Protein AF-A0A933X3L2-F1 (afdb_monomer)

Nearest PDB structures (foldseek):
  8fl4-assembly1_NJ  TM=5.800E-01  e=2.498E-06  Homo sapiens
  7cec-assembly1_A  TM=4.709E-01  e=3.013E-07  Homo sapiens
  6l8a-assembly2_D  TM=5.635E-01  e=7.193E-06  Acidithiobacillus ferrooxidans
  6htn-assembly1_B  TM=5.587E-01  e=5.603E-01  Kordia periserrulae
  6z3w-assembly1_A  TM=5.814E-01  e=6.051E+00  Homo sapiens

pLDDT: mean 78.34, std 16.57, range [29.55, 98.12]

Radius of gyration: 19.4 Å; Cα contacts (8 Å, |Δi|>4): 916; chains: 1; bounding box: 46×49×45 Å

Mean predicted aligned error: 10.57 Å

Structure (mmCIF, N/CA/C/O backbone):
data_AF-A0A933X3L2-F1
#
_entry.id   AF-A0A933X3L2-F1
#
loop_
_atom_site.group_PDB
_atom_site.id
_atom_site.type_symbol
_atom_site.label_atom_id
_atom_site.label_alt_id
_atom_site.label_comp_id
_atom_site.label_asym_id
_atom_site.label_entity_id
_atom_site.label_seq_id
_atom_site.pdbx_PDB_ins_code
_atom_site.Cartn_x
_atom_site.Cartn_y
_atom_site.Cartn_z
_atom_site.occupancy
_atom_site.B_iso_or_equiv
_atom_site.auth_seq_id
_atom_site.auth_comp_id
_atom_site.auth_asym_id
_atom_site.auth_atom_id
_atom_site.pdbx_PDB_model_num
ATOM 1 N N . MET A 1 1 ? 9.078 22.968 20.313 1.00 29.55 1 MET A N 1
ATOM 2 C CA . MET A 1 1 ? 8.560 24.039 19.430 1.00 29.55 1 MET A CA 1
ATOM 3 C C . MET A 1 1 ? 8.428 23.404 18.053 1.00 29.55 1 MET A C 1
ATOM 5 O O . MET A 1 1 ? 9.443 22.991 17.517 1.00 29.55 1 MET A O 1
ATOM 9 N N . TYR A 1 2 ? 7.200 23.174 17.585 1.00 31.27 2 TYR A N 1
ATOM 10 C CA . TYR A 1 2 ? 6.901 22.362 16.397 1.00 31.27 2 TYR A CA 1
ATOM 11 C C . TYR A 1 2 ? 7.408 23.047 15.120 1.00 31.27 2 TYR A C 1
ATOM 13 O O . TYR A 1 2 ? 6.974 24.161 14.818 1.00 31.27 2 TYR A O 1
ATOM 21 N N . GLU A 1 3 ? 8.314 22.411 14.378 1.00 32.91 3 GLU A N 1
ATOM 22 C CA . GLU A 1 3 ? 8.630 22.841 13.013 1.00 32.91 3 GLU A CA 1
ATOM 23 C C . GLU A 1 3 ? 7.421 22.555 12.115 1.00 32.91 3 GLU A C 1
ATOM 25 O O . GLU A 1 3 ? 6.769 21.519 12.236 1.00 32.91 3 GLU A O 1
ATOM 30 N N . LYS A 1 4 ? 7.064 23.523 11.265 1.00 33.34 4 LYS A N 1
ATOM 31 C CA . LYS A 1 4 ? 5.949 23.403 10.320 1.00 33.34 4 LYS A CA 1
ATOM 32 C C . LYS A 1 4 ? 6.187 22.192 9.411 1.00 33.34 4 LYS A C 1
ATOM 34 O O . LYS A 1 4 ? 7.167 22.192 8.669 1.00 33.34 4 LYS A O 1
ATOM 39 N N . ALA A 1 5 ? 5.277 21.216 9.424 1.00 36.78 5 ALA A N 1
ATOM 40 C CA . ALA A 1 5 ? 5.175 20.261 8.326 1.00 36.78 5 ALA A CA 1
ATOM 41 C C . ALA A 1 5 ? 4.944 21.047 7.014 1.00 36.78 5 ALA A C 1
ATOM 43 O O . ALA A 1 5 ? 4.259 22.077 7.045 1.00 36.78 5 ALA A O 1
ATOM 44 N N . PRO A 1 6 ? 5.526 20.631 5.875 1.00 40.69 6 PRO A N 1
ATOM 45 C CA . PRO A 1 6 ? 5.244 21.259 4.589 1.00 40.69 6 PRO A CA 1
ATOM 46 C C . PRO A 1 6 ? 3.741 21.195 4.283 1.00 40.69 6 PRO A C 1
ATOM 48 O O . PRO A 1 6 ? 3.064 20.261 4.704 1.00 40.69 6 PRO A O 1
ATOM 51 N N . ASN A 1 7 ? 3.229 22.180 3.541 1.00 41.09 7 ASN A N 1
ATOM 52 C CA . ASN A 1 7 ? 1.837 22.254 3.089 1.00 41.09 7 ASN A CA 1
ATOM 53 C C . ASN A 1 7 ? 1.510 21.094 2.123 1.00 41.09 7 ASN A C 1
ATOM 55 O O . ASN A 1 7 ? 1.461 21.292 0.908 1.00 41.09 7 ASN A O 1
ATOM 59 N N . TYR A 1 8 ? 1.331 19.877 2.631 1.00 47.56 8 TYR A N 1
ATOM 60 C CA . TYR A 1 8 ? 0.881 18.744 1.834 1.00 47.56 8 TYR A CA 1
ATOM 61 C C . TYR A 1 8 ? -0.637 18.801 1.714 1.00 47.56 8 TYR A C 1
ATOM 63 O O . TYR A 1 8 ? -1.356 18.667 2.700 1.00 47.56 8 TYR A O 1
ATOM 71 N N . ARG A 1 9 ? -1.115 19.023 0.487 1.00 56.09 9 ARG A N 1
ATOM 72 C CA . ARG A 1 9 ? -2.530 18.901 0.140 1.00 56.09 9 ARG A CA 1
ATOM 73 C C . ARG A 1 9 ? -2.774 17.495 -0.391 1.00 56.09 9 ARG A C 1
ATOM 75 O O . ARG A 1 9 ? -2.147 17.118 -1.380 1.00 56.09 9 ARG A O 1
ATOM 82 N N . ARG A 1 10 ? -3.640 16.721 0.257 1.00 63.56 10 ARG A N 1
ATOM 83 C CA . ARG A 1 10 ? -4.004 15.356 -0.148 1.00 63.56 10 ARG A CA 1
ATOM 84 C C . ARG A 1 10 ? -5.507 15.156 -0.028 1.00 63.56 10 ARG A C 1
ATOM 86 O O . ARG A 1 10 ? -6.132 15.702 0.875 1.00 63.56 10 ARG A O 1
ATOM 93 N N . ALA A 1 11 ? -6.060 14.364 -0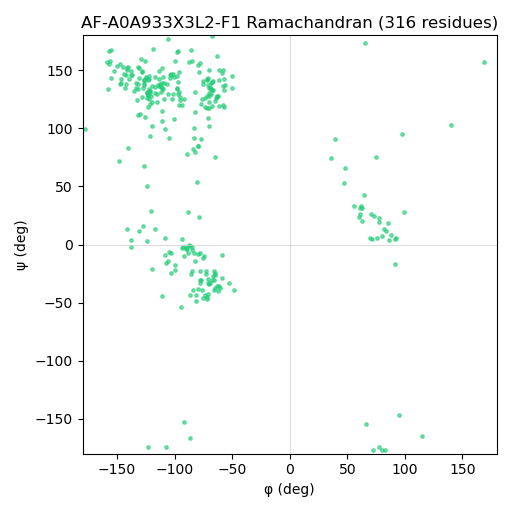.934 1.00 59.31 11 ALA A N 1
ATOM 94 C CA . ALA A 1 11 ? -7.426 13.878 -0.869 1.00 59.31 11 ALA A CA 1
ATOM 95 C C . ALA A 1 11 ? -7.397 12.370 -1.131 1.00 59.31 11 ALA A C 1
ATOM 97 O O . ALA A 1 11 ? -6.698 11.934 -2.045 1.00 59.31 11 ALA A O 1
ATOM 98 N N . LEU A 1 12 ? -8.104 11.592 -0.319 1.00 68.25 12 LEU A N 1
ATOM 99 C CA . LEU A 1 12 ? -8.134 10.135 -0.401 1.00 68.25 12 LEU A CA 1
ATOM 100 C C . LEU A 1 12 ? -9.575 9.648 -0.261 1.00 68.25 12 LEU A C 1
ATOM 102 O O . LEU A 1 12 ? -10.272 10.087 0.651 1.00 68.25 12 LEU A O 1
ATOM 106 N N . GLY A 1 13 ? -10.007 8.747 -1.144 1.00 65.38 13 GLY A N 1
ATOM 107 C CA . GLY A 1 13 ? -11.248 8.001 -0.948 1.00 65.38 13 GLY A CA 1
ATOM 108 C C . GLY A 1 13 ? -11.040 6.954 0.140 1.00 65.38 13 GLY A C 1
ATOM 109 O O . GLY A 1 13 ? -10.094 6.178 0.054 1.00 65.38 13 GLY A O 1
ATOM 110 N N . ILE A 1 14 ? -11.884 6.949 1.167 1.00 65.56 14 ILE A N 1
ATOM 111 C CA . ILE A 1 14 ? -11.700 6.094 2.352 1.00 65.56 14 ILE A CA 1
ATOM 112 C C . ILE A 1 14 ? -12.821 5.067 2.545 1.00 65.56 14 ILE A C 1
ATOM 114 O O . ILE A 1 14 ? -12.924 4.459 3.604 1.00 65.56 14 ILE A O 1
ATOM 118 N N . GLY A 1 15 ? -13.656 4.864 1.523 1.00 62.62 15 GLY A N 1
ATOM 119 C CA . GLY A 1 15 ? -14.853 4.029 1.627 1.00 62.62 15 GLY A CA 1
ATOM 120 C C . GLY A 1 15 ? -15.999 4.746 2.340 1.00 62.62 15 GLY A C 1
ATOM 121 O O . GLY A 1 15 ? -15.922 5.943 2.598 1.00 62.62 15 GLY A O 1
ATOM 122 N N . ASP A 1 16 ? -17.092 4.036 2.599 1.00 66.06 16 ASP A N 1
ATOM 123 C CA . ASP A 1 16 ? -18.307 4.599 3.199 1.00 66.06 16 ASP A CA 1
ATOM 124 C C . ASP A 1 16 ? -18.156 4.756 4.719 1.00 66.06 16 ASP A C 1
ATOM 126 O O . ASP A 1 16 ? -18.521 3.883 5.507 1.00 66.06 16 ASP A O 1
ATOM 130 N N . ALA A 1 17 ? -17.560 5.871 5.139 1.00 65.19 17 ALA A N 1
ATOM 131 C CA . ALA A 1 17 ? -17.309 6.149 6.548 1.00 65.19 17 ALA A CA 1
ATOM 132 C C . ALA A 1 17 ? -18.595 6.495 7.316 1.00 65.19 17 ALA A C 1
ATOM 134 O O . ALA A 1 17 ? -18.637 6.367 8.541 1.00 65.19 17 ALA A O 1
ATOM 135 N N . ASN A 1 18 ? -19.638 6.958 6.622 1.00 66.25 18 ASN A N 1
ATOM 136 C CA . ASN A 1 18 ? -20.876 7.418 7.245 1.00 66.25 18 ASN A CA 1
ATOM 137 C C . ASN A 1 18 ? -22.051 6.420 7.148 1.00 66.25 18 ASN A C 1
ATOM 139 O O . ASN A 1 18 ? -23.072 6.625 7.812 1.00 66.25 18 ASN A O 1
ATOM 143 N N . GLY A 1 19 ? -21.883 5.328 6.402 1.00 66.12 19 GLY A N 1
ATOM 144 C CA . GLY A 1 19 ? -22.861 4.254 6.250 1.00 66.12 19 GLY A CA 1
ATOM 145 C C . GLY A 1 19 ? -24.013 4.588 5.296 1.00 66.12 19 GLY A C 1
ATOM 146 O O . GLY A 1 19 ? -25.099 4.018 5.446 1.00 66.12 19 GLY A O 1
ATOM 147 N N . ASP A 1 20 ? -23.839 5.536 4.366 1.00 68.00 20 ASP A N 1
ATOM 148 C CA . ASP A 1 20 ? -24.877 5.924 3.398 1.00 68.00 20 ASP A CA 1
ATOM 149 C C . ASP A 1 20 ? -24.804 5.183 2.056 1.00 68.00 20 ASP A C 1
ATOM 151 O O . ASP A 1 20 ? -25.608 5.437 1.152 1.00 68.00 20 ASP A O 1
ATOM 155 N N . GLY A 1 21 ? -23.897 4.219 1.947 1.00 63.41 21 GLY A N 1
ATOM 156 C CA . GLY A 1 21 ? -23.657 3.399 0.771 1.00 63.41 21 GLY A CA 1
ATOM 157 C C . GLY A 1 21 ? -22.803 4.080 -0.297 1.00 63.41 21 GLY A C 1
ATOM 158 O O . GLY A 1 21 ? -22.677 3.523 -1.389 1.00 63.41 21 GLY A O 1
ATOM 159 N N . MET A 1 22 ? -22.239 5.261 -0.025 1.00 68.00 22 MET A N 1
ATOM 160 C CA . MET A 1 22 ? -21.355 5.988 -0.938 1.00 68.00 22 MET A CA 1
ATOM 161 C C . MET A 1 22 ? -19.955 6.129 -0.336 1.00 68.00 22 MET A C 1
ATOM 163 O O . MET A 1 22 ? -19.790 6.307 0.861 1.00 68.00 22 MET A O 1
ATOM 167 N N . GLY A 1 23 ? -18.919 6.071 -1.176 1.00 64.19 23 GLY A N 1
ATOM 168 C CA . GLY A 1 23 ? -17.547 6.294 -0.718 1.00 64.19 23 GLY A CA 1
ATOM 169 C C . GLY A 1 23 ? -17.311 7.745 -0.287 1.00 64.19 23 GLY A C 1
ATOM 170 O O . GLY A 1 23 ? -17.633 8.670 -1.028 1.00 64.19 23 GLY A O 1
ATOM 171 N N . ASP A 1 24 ? -16.694 7.937 0.872 1.00 71.06 24 ASP A N 1
ATOM 172 C CA . ASP A 1 24 ? -16.356 9.227 1.466 1.00 71.06 24 ASP A CA 1
ATOM 173 C C . ASP A 1 24 ? -14.898 9.625 1.194 1.00 71.06 24 ASP A C 1
ATOM 175 O O . ASP A 1 24 ? -14.063 8.821 0.768 1.00 71.06 24 ASP A O 1
ATOM 179 N N . LEU A 1 25 ? -14.585 10.900 1.429 1.00 77.19 25 LEU A N 1
ATOM 180 C CA . LEU A 1 25 ? -13.301 11.514 1.112 1.00 77.19 25 LEU A CA 1
ATOM 181 C C . LEU A 1 25 ? -12.657 12.127 2.354 1.00 77.19 25 LEU A C 1
ATOM 183 O O . LEU A 1 25 ? -13.245 12.981 3.013 1.00 77.19 25 LEU A O 1
ATOM 187 N N . LEU A 1 26 ? -11.400 11.791 2.616 1.00 71.00 26 LEU A N 1
ATOM 188 C CA . LEU A 1 26 ? -10.572 12.531 3.558 1.00 71.00 26 LEU A CA 1
ATOM 189 C C . LEU A 1 26 ? -9.728 13.563 2.809 1.00 71.00 26 LEU A C 1
ATOM 191 O O . LEU A 1 26 ? -9.008 13.212 1.878 1.00 71.00 26 LEU A O 1
ATOM 195 N N . VAL A 1 27 ? -9.782 14.828 3.222 1.00 70.88 27 VAL A N 1
ATOM 196 C CA . VAL A 1 27 ? -9.023 15.935 2.626 1.00 70.88 27 VAL A CA 1
ATOM 197 C C . VAL A 1 27 ? -8.146 16.588 3.683 1.00 70.88 27 VAL A C 1
ATOM 199 O O . VAL A 1 27 ? -8.656 17.112 4.667 1.00 70.88 27 VAL A O 1
ATOM 202 N N . ALA A 1 28 ? -6.836 16.603 3.460 1.00 66.44 28 ALA A N 1
ATOM 203 C CA . ALA A 1 28 ? -5.869 17.370 4.239 1.00 66.44 28 ALA A CA 1
ATOM 204 C C . ALA A 1 28 ? -5.349 18.531 3.382 1.00 66.44 28 ALA A C 1
ATOM 206 O O . ALA A 1 28 ? -4.872 18.297 2.273 1.00 66.44 28 ALA A O 1
ATOM 207 N N . ASP A 1 29 ? -5.435 19.776 3.859 1.00 59.91 29 ASP A N 1
ATOM 208 C CA . ASP A 1 29 ? -5.007 20.973 3.105 1.00 59.91 29 ASP A CA 1
ATOM 209 C C . ASP A 1 29 ? -3.713 21.629 3.633 1.00 59.91 29 ASP A C 1
ATOM 211 O O . ASP A 1 29 ? -3.273 22.664 3.118 1.00 59.91 29 ASP A O 1
ATOM 215 N N . GLY A 1 30 ? -3.080 20.992 4.621 1.00 56.00 30 GLY A N 1
ATOM 216 C CA . GLY A 1 30 ? -1.890 21.472 5.327 1.00 56.00 30 GLY A CA 1
ATOM 217 C C . GLY A 1 30 ? -2.201 22.297 6.581 1.00 56.00 30 GLY A C 1
ATOM 218 O O . GLY A 1 30 ? -1.327 22.445 7.436 1.00 56.00 30 GLY A O 1
ATOM 219 N N . GLU A 1 31 ? -3.435 22.782 6.732 1.00 58.09 31 GLU A N 1
ATOM 220 C CA . GLU A 1 31 ? -3.916 23.472 7.934 1.00 58.09 31 GLU A CA 1
ATOM 221 C C . GLU A 1 31 ? -4.948 22.618 8.681 1.00 58.09 31 GLU A C 1
ATOM 223 O O . GLU A 1 31 ? -4.837 22.438 9.894 1.00 58.09 31 GLU A O 1
ATOM 228 N N . THR A 1 32 ? -5.888 22.027 7.945 1.00 61.06 32 THR A N 1
ATOM 229 C CA . THR A 1 32 ? -6.994 21.210 8.446 1.00 61.06 32 THR A CA 1
ATOM 230 C C . THR A 1 32 ? -7.054 19.860 7.736 1.00 61.06 32 THR A C 1
ATOM 232 O O . THR A 1 32 ? -6.720 19.751 6.553 1.00 61.06 32 THR A O 1
ATOM 235 N N . THR A 1 33 ? -7.517 18.835 8.454 1.00 68.56 33 THR A N 1
ATOM 236 C CA . THR A 1 33 ? -7.909 17.547 7.867 1.00 68.56 33 THR A CA 1
ATOM 237 C C . THR A 1 33 ? -9.408 17.365 8.074 1.00 68.56 33 THR A C 1
ATOM 239 O O . THR A 1 33 ? -9.917 17.571 9.175 1.00 68.56 33 THR A O 1
ATOM 242 N N . ARG A 1 34 ? -10.142 17.036 7.012 1.00 72.06 34 ARG A N 1
ATOM 243 C CA . ARG A 1 34 ? -11.607 16.981 6.990 1.00 72.06 34 ARG A CA 1
ATOM 244 C C . ARG A 1 34 ? -12.077 15.683 6.370 1.00 72.06 34 ARG A C 1
ATOM 246 O O . ARG A 1 34 ? -11.561 15.277 5.335 1.00 72.06 34 ARG A O 1
ATOM 253 N N . LEU A 1 35 ? -13.095 15.088 6.971 1.00 72.56 35 LEU A N 1
ATOM 254 C CA . LEU A 1 35 ? -13.874 14.022 6.364 1.00 72.56 35 LEU A CA 1
ATOM 255 C C . LEU A 1 35 ? -15.069 14.641 5.639 1.00 72.56 35 LEU A C 1
ATOM 257 O O . LEU A 1 35 ? -15.844 15.382 6.250 1.00 72.56 35 LEU A O 1
ATOM 261 N N . LEU A 1 36 ? -15.217 14.339 4.357 1.00 75.44 36 LEU A N 1
ATOM 262 C CA . LEU A 1 36 ? -16.300 14.786 3.494 1.00 75.44 36 LEU A CA 1
ATOM 263 C C . LEU A 1 36 ? -17.100 13.575 3.017 1.00 75.44 36 LEU A C 1
ATOM 265 O O . LEU A 1 36 ? -16.520 12.587 2.584 1.00 75.44 36 LEU A O 1
ATOM 269 N N . SER A 1 37 ? -18.423 13.680 3.047 1.00 73.31 37 SER A N 1
ATOM 270 C CA . SER A 1 37 ? -19.300 12.667 2.477 1.00 73.31 37 SER A CA 1
ATOM 271 C C . SER A 1 37 ? -19.231 12.687 0.953 1.00 73.31 37 SER A C 1
ATOM 273 O O . SER A 1 37 ? -19.284 13.770 0.357 1.00 73.31 37 SER A O 1
ATOM 275 N N . GLY A 1 38 ? -19.172 11.515 0.319 1.00 66.31 38 GLY A N 1
ATOM 276 C CA . GLY A 1 38 ? -19.289 11.392 -1.140 1.00 66.31 38 GLY A CA 1
ATOM 277 C C . GLY A 1 38 ? -20.668 11.785 -1.669 1.00 66.31 38 GLY A C 1
ATOM 278 O O . GLY A 1 38 ? -20.816 12.208 -2.818 1.00 66.31 38 GLY A O 1
ATOM 279 N N . ASN A 1 39 ? -21.683 11.732 -0.810 1.00 69.12 39 ASN A N 1
ATOM 280 C CA . ASN A 1 39 ? -23.054 12.087 -1.128 1.00 69.12 39 ASN A CA 1
ATOM 281 C C . ASN A 1 39 ? -23.279 13.603 -1.004 1.00 69.12 39 ASN A C 1
ATOM 283 O O . ASN A 1 39 ? -23.748 14.135 0.006 1.00 69.12 39 ASN A O 1
ATOM 287 N N . GLY A 1 40 ? -22.903 14.326 -2.061 1.00 60.09 40 GLY A N 1
ATOM 288 C CA . GLY A 1 40 ? -23.106 15.773 -2.167 1.00 60.09 40 GLY A CA 1
ATOM 289 C C . GLY A 1 40 ? -22.008 16.634 -1.534 1.00 60.09 40 GLY A C 1
ATOM 290 O O . GLY A 1 40 ? -22.257 17.814 -1.293 1.00 60.09 40 GLY A O 1
ATOM 291 N N . VAL A 1 41 ? -20.815 16.069 -1.288 1.00 63.00 41 VAL A N 1
ATOM 292 C CA . VAL A 1 41 ? -19.606 16.753 -0.779 1.00 63.00 41 VAL A CA 1
ATOM 293 C C . VAL A 1 41 ? -19.924 17.635 0.427 1.00 63.00 41 VAL A C 1
ATOM 295 O O . VAL A 1 41 ? -19.845 18.865 0.391 1.00 63.00 41 VAL A O 1
ATOM 298 N N . ARG A 1 42 ? -20.318 16.988 1.524 1.00 70.50 42 ARG A N 1
ATOM 299 C CA . ARG A 1 42 ? -20.625 17.654 2.794 1.00 70.50 42 ARG A CA 1
ATOM 300 C C . ARG A 1 42 ? -19.593 17.290 3.845 1.00 70.50 42 ARG A C 1
ATOM 302 O O . ARG A 1 42 ? -19.298 16.119 4.030 1.00 70.50 42 ARG A O 1
ATOM 309 N N . GLU A 1 43 ? -19.113 18.275 4.599 1.00 76.56 43 GLU A N 1
ATOM 310 C CA . GLU A 1 43 ? -18.247 18.005 5.747 1.00 76.56 43 GLU A CA 1
ATOM 311 C C . GLU A 1 43 ? -18.986 17.155 6.794 1.00 76.56 43 GLU A C 1
ATOM 313 O O . GLU A 1 43 ? -20.033 17.546 7.321 1.00 76.56 43 GLU A O 1
ATOM 318 N N . LEU A 1 44 ? -18.442 15.968 7.054 1.00 68.81 44 LEU A N 1
ATOM 319 C CA . LEU A 1 44 ? -18.884 15.050 8.096 1.00 68.81 44 LEU A CA 1
ATOM 320 C C . LEU A 1 44 ? -18.196 15.383 9.418 1.00 68.81 44 LEU A C 1
ATOM 322 O O . LEU A 1 44 ? -18.847 15.403 10.464 1.00 68.81 44 LEU A O 1
ATOM 326 N N . LYS A 1 45 ? -16.886 15.665 9.376 1.00 69.94 45 LYS A N 1
ATOM 327 C CA . LYS A 1 45 ? -16.085 15.933 10.575 1.00 69.94 45 LYS A CA 1
ATOM 328 C C . LYS A 1 45 ? -14.818 16.735 10.260 1.00 69.94 45 LYS A C 1
ATOM 330 O O . LYS A 1 45 ? -14.059 16.364 9.368 1.00 69.94 45 LYS A O 1
ATOM 335 N N . ALA A 1 46 ? -14.550 17.770 11.057 1.00 61.88 46 ALA A N 1
ATOM 336 C CA . ALA A 1 46 ? -13.230 18.390 11.155 1.00 61.88 46 ALA A CA 1
ATOM 337 C C . ALA A 1 46 ? -12.349 17.585 12.124 1.00 61.88 46 ALA A C 1
ATOM 339 O O . ALA A 1 46 ? -12.773 17.264 13.240 1.00 61.88 46 ALA A O 1
ATOM 340 N N . LEU A 1 47 ? -11.130 17.257 11.705 1.00 64.44 47 LEU A N 1
ATOM 341 C CA . LEU A 1 47 ? -10.113 16.604 12.525 1.00 64.44 47 LEU A CA 1
ATOM 342 C C . LEU A 1 47 ? -9.106 17.649 13.059 1.00 64.44 47 LEU A C 1
ATOM 344 O O . LEU A 1 47 ? -9.007 18.735 12.485 1.00 64.44 47 LEU A O 1
ATOM 348 N N . PRO A 1 48 ? -8.382 17.368 14.161 1.00 57.00 48 PRO A N 1
ATOM 349 C CA . PRO A 1 48 ? -7.400 18.283 14.745 1.00 57.00 48 PRO A CA 1
ATOM 350 C C . PRO A 1 48 ? -6.374 18.847 13.749 1.00 57.00 48 PRO A C 1
ATOM 352 O O . PRO A 1 48 ? -5.916 18.153 12.843 1.00 57.00 48 PRO A O 1
ATOM 355 N N . ASP A 1 49 ? -5.977 20.105 13.969 1.00 47.69 49 ASP A N 1
ATOM 356 C CA . ASP A 1 49 ? -4.994 20.818 13.146 1.00 47.69 49 ASP A CA 1
ATOM 357 C C . ASP A 1 49 ? -3.655 20.061 13.069 1.00 47.69 49 ASP A C 1
ATOM 359 O O . ASP A 1 49 ? -3.110 19.628 14.090 1.00 47.69 49 ASP A O 1
ATOM 363 N N . ARG A 1 50 ? -3.061 20.008 11.867 1.00 52.78 50 ARG A N 1
ATOM 364 C CA . ARG A 1 50 ? -1.744 19.389 11.582 1.00 52.78 50 ARG A CA 1
ATOM 365 C C . ARG A 1 50 ? -1.685 17.875 11.816 1.00 52.78 50 ARG A C 1
ATOM 367 O O . ARG A 1 50 ? -0.703 17.358 12.353 1.00 52.78 50 ARG A O 1
ATOM 374 N N . TRP A 1 51 ? -2.724 17.167 11.394 1.00 57.84 51 TRP A N 1
ATOM 375 C CA . TRP A 1 51 ? -2.784 15.708 11.423 1.00 57.84 51 TRP A CA 1
ATOM 376 C C . TRP A 1 51 ? -2.390 15.073 10.083 1.00 57.84 51 TRP A C 1
ATOM 378 O O . TRP A 1 51 ? -3.081 15.270 9.085 1.00 57.84 51 TRP A O 1
ATOM 388 N N . GLY A 1 52 ? -1.337 14.245 10.103 1.00 59.00 52 GLY A N 1
ATOM 389 C CA . GLY A 1 52 ? -1.066 13.198 9.113 1.00 59.00 52 GLY A CA 1
ATOM 390 C C . GLY A 1 52 ? -0.084 13.583 8.011 1.00 59.00 52 GLY A C 1
ATOM 391 O O . GLY A 1 52 ? -0.476 14.111 6.976 1.00 59.00 52 GLY A O 1
ATOM 392 N N . TYR A 1 53 ? 1.195 13.246 8.193 1.00 73.25 53 TYR A N 1
ATOM 393 C CA . TYR A 1 53 ? 2.183 13.221 7.103 1.00 73.25 53 TYR A CA 1
ATOM 394 C C . TYR A 1 53 ? 1.830 12.149 6.059 1.00 73.25 53 TYR A C 1
ATOM 396 O O . TYR A 1 53 ? 1.965 12.347 4.848 1.00 73.25 53 TYR A O 1
ATOM 404 N N . ALA A 1 54 ? 1.329 11.018 6.545 1.00 79.38 54 ALA A N 1
ATOM 405 C CA . ALA A 1 54 ? 0.760 9.945 5.753 1.00 79.38 54 ALA A CA 1
ATOM 406 C C . ALA A 1 54 ? -0.653 9.645 6.246 1.00 79.38 54 ALA A C 1
ATOM 408 O O . ALA A 1 54 ? -0.926 9.730 7.442 1.00 79.38 54 ALA A O 1
ATOM 409 N N . ILE A 1 55 ? -1.548 9.323 5.317 1.00 80.62 55 ILE A N 1
ATOM 410 C CA . ILE A 1 55 ? -2.912 8.899 5.617 1.00 80.62 55 ILE A CA 1
ATOM 411 C C . ILE A 1 55 ? -3.277 7.809 4.615 1.00 80.62 55 ILE A C 1
ATOM 413 O O . ILE A 1 55 ? -2.941 7.947 3.437 1.00 80.62 55 ILE A O 1
ATOM 417 N N . SER A 1 56 ? -3.939 6.756 5.081 1.00 83.75 56 SER A N 1
ATOM 418 C CA . SER A 1 56 ? -4.475 5.695 4.231 1.00 83.75 56 SER A CA 1
ATOM 419 C C . SER A 1 56 ? -5.764 5.124 4.814 1.00 83.75 56 SER A C 1
ATOM 421 O O . SER A 1 56 ? -5.983 5.205 6.024 1.00 83.75 56 SER A O 1
ATOM 423 N N . ALA A 1 57 ? -6.615 4.554 3.965 1.00 83.69 57 ALA A N 1
ATOM 424 C CA . ALA A 1 57 ? -7.710 3.715 4.429 1.00 83.69 57 ALA A CA 1
ATOM 425 C C . ALA A 1 57 ? -7.126 2.419 5.009 1.00 83.69 57 ALA A C 1
ATOM 427 O O . ALA A 1 57 ? -6.168 1.869 4.466 1.00 83.69 57 ALA A O 1
ATOM 428 N N . ALA A 1 58 ? -7.684 1.956 6.122 1.00 87.69 58 ALA A N 1
ATOM 429 C CA . ALA A 1 58 ? -7.296 0.705 6.768 1.00 87.69 58 ALA A CA 1
ATOM 430 C C . ALA A 1 58 ? -8.262 -0.445 6.436 1.00 87.69 58 ALA A C 1
ATOM 432 O O . ALA A 1 58 ? -7.913 -1.606 6.611 1.00 87.69 58 ALA A O 1
ATOM 433 N N . GLY A 1 59 ? -9.466 -0.118 5.951 1.00 88.31 59 GLY A N 1
ATOM 434 C CA . GLY A 1 59 ? -10.590 -1.054 5.912 1.00 88.31 59 GLY A CA 1
ATOM 435 C C . GLY A 1 59 ? -11.271 -1.160 7.279 1.00 88.31 59 GLY A C 1
ATOM 436 O O . GLY A 1 59 ? -10.928 -0.426 8.196 1.00 88.31 59 GLY A O 1
ATOM 437 N N . ASP A 1 60 ? -12.269 -2.029 7.408 1.00 91.44 60 ASP A N 1
ATOM 438 C CA . ASP A 1 60 ? -12.996 -2.258 8.668 1.00 91.44 60 ASP A CA 1
ATOM 439 C C . ASP A 1 60 ? -12.170 -3.173 9.591 1.00 91.44 60 ASP A C 1
ATOM 441 O O . ASP A 1 60 ? -12.296 -4.403 9.550 1.00 91.44 60 ASP A O 1
ATOM 445 N N . ILE A 1 61 ? -11.249 -2.577 10.355 1.00 95.44 61 ILE A N 1
ATOM 446 C CA . ILE A 1 61 ? -10.303 -3.308 11.206 1.00 95.44 61 ILE A CA 1
ATOM 447 C C . ILE A 1 61 ? -11.007 -3.805 12.463 1.00 95.44 61 ILE A C 1
ATOM 449 O O . ILE A 1 61 ? -10.759 -4.932 12.890 1.00 95.44 61 ILE A O 1
ATOM 453 N N . ASP A 1 62 ? -11.903 -3.006 13.049 1.00 94.88 62 ASP A N 1
ATOM 454 C CA . ASP A 1 62 ? -12.632 -3.385 14.264 1.00 94.88 62 ASP A CA 1
ATOM 455 C C . ASP A 1 62 ? -13.927 -4.192 14.018 1.00 94.88 62 ASP A C 1
ATOM 457 O O . ASP A 1 62 ? -14.537 -4.687 14.977 1.00 94.88 62 ASP A O 1
ATOM 461 N N . LYS A 1 63 ? -14.277 -4.439 12.747 1.00 94.88 63 LYS A N 1
ATOM 462 C CA . LYS A 1 63 ? -15.437 -5.224 12.281 1.00 94.88 63 LYS A CA 1
ATOM 463 C C . LYS A 1 63 ? -16.775 -4.628 12.701 1.00 94.88 63 LYS A C 1
ATOM 465 O O . LYS A 1 63 ? -17.735 -5.364 12.975 1.00 94.88 63 LYS A O 1
ATOM 470 N N . ASP A 1 64 ? -16.853 -3.305 12.778 1.00 92.75 64 ASP A N 1
ATOM 471 C CA . ASP A 1 64 ? -18.075 -2.590 13.127 1.00 92.75 64 ASP A CA 1
ATOM 472 C C . ASP A 1 64 ? -18.953 -2.216 11.918 1.00 92.75 64 ASP A C 1
ATOM 474 O O . ASP A 1 64 ? -20.064 -1.691 12.099 1.00 92.75 64 ASP A O 1
ATOM 478 N N . GLY A 1 65 ? -18.490 -2.546 10.709 1.00 86.62 65 GLY A N 1
ATOM 479 C CA . GLY A 1 65 ? -19.157 -2.305 9.436 1.00 86.62 65 GLY A CA 1
ATOM 480 C C . GLY A 1 65 ? -18.791 -0.982 8.764 1.00 86.62 65 GLY A C 1
ATOM 481 O O . GLY A 1 65 ? -19.395 -0.672 7.738 1.00 86.62 65 GLY A O 1
ATOM 482 N N . HIS A 1 66 ? -17.855 -0.203 9.315 1.00 82.62 66 HIS A N 1
ATOM 483 C CA . HIS A 1 66 ? -17.396 1.070 8.748 1.00 82.62 66 HIS A CA 1
ATOM 484 C C . HIS A 1 66 ? -15.886 1.007 8.513 1.00 82.62 66 HIS A C 1
ATOM 486 O O . HIS A 1 66 ? -15.146 0.435 9.301 1.00 82.62 66 HIS A O 1
ATOM 492 N N . ALA A 1 67 ? -15.411 1.603 7.420 1.00 81.31 67 ALA A N 1
ATOM 493 C CA . ALA A 1 67 ? -13.984 1.602 7.120 1.00 81.31 67 ALA A CA 1
ATOM 494 C C . ALA A 1 67 ? -13.203 2.525 8.074 1.00 81.31 67 ALA A C 1
ATOM 496 O O . ALA A 1 67 ? -13.510 3.711 8.189 1.00 81.31 67 ALA A O 1
ATOM 497 N N . ASP A 1 68 ? -12.152 1.995 8.692 1.00 86.19 68 ASP A N 1
ATOM 498 C CA . ASP A 1 68 ? -11.202 2.713 9.537 1.00 86.19 68 ASP A CA 1
ATOM 499 C C . ASP A 1 68 ? -10.079 3.347 8.708 1.00 86.19 68 ASP A C 1
ATOM 501 O O . ASP A 1 68 ? -9.877 3.039 7.526 1.00 86.19 68 ASP A O 1
ATOM 505 N N . TRP A 1 69 ? -9.305 4.242 9.323 1.00 85.62 69 TRP A N 1
ATOM 506 C CA . TRP A 1 69 ? -8.188 4.902 8.646 1.00 85.62 69 TRP A CA 1
ATOM 507 C C . TRP A 1 69 ? -6.930 5.024 9.503 1.00 85.62 69 TRP A C 1
ATOM 509 O O . TRP A 1 69 ? -6.971 5.175 10.726 1.00 85.62 69 TRP A O 1
ATOM 519 N N . LEU A 1 70 ? -5.787 5.007 8.822 1.00 88.94 70 LEU A N 1
ATOM 520 C CA . LEU A 1 70 ? -4.452 5.147 9.385 1.00 88.94 70 LEU A CA 1
ATOM 521 C C . LEU A 1 70 ? -3.912 6.558 9.200 1.00 88.94 70 LEU A C 1
ATOM 523 O O . LEU A 1 70 ? -4.091 7.178 8.153 1.00 88.94 70 LEU A O 1
ATOM 527 N N . ILE A 1 71 ? -3.167 7.033 10.193 1.00 87.25 71 ILE A N 1
ATOM 528 C CA . ILE A 1 71 ? -2.481 8.324 10.172 1.00 87.25 71 ILE A CA 1
ATOM 529 C C . ILE A 1 71 ? -1.042 8.122 10.641 1.00 87.25 71 ILE A C 1
ATOM 531 O O . ILE A 1 71 ? -0.825 7.660 11.755 1.00 87.25 71 ILE A O 1
ATOM 535 N N . GLY A 1 72 ? -0.065 8.522 9.828 1.00 87.56 72 GLY A N 1
ATOM 536 C CA . GLY A 1 72 ? 1.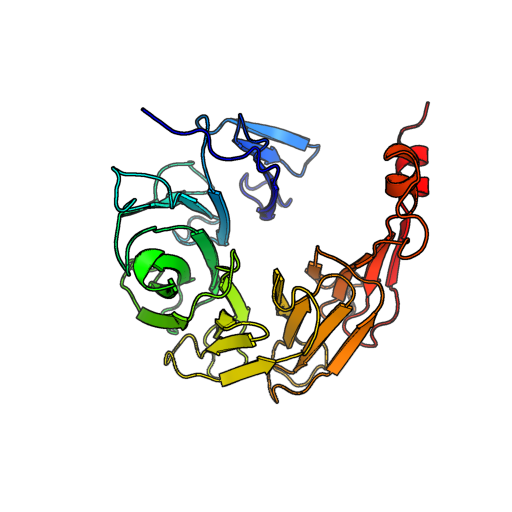358 8.525 10.167 1.00 87.56 72 GLY A CA 1
ATOM 537 C C . GLY A 1 72 ? 1.922 9.933 10.356 1.00 87.56 72 GLY A C 1
ATOM 538 O O . GLY A 1 72 ? 1.586 10.856 9.610 1.00 87.56 72 GLY A O 1
ATOM 539 N N . ASN A 1 73 ? 2.773 10.115 11.367 1.00 87.31 73 ASN A N 1
ATOM 540 C CA . ASN A 1 73 ? 3.413 11.387 11.704 1.00 87.31 73 ASN A CA 1
ATOM 541 C C . ASN A 1 73 ? 4.882 11.172 12.133 1.00 87.31 73 ASN A C 1
ATOM 543 O O . ASN A 1 73 ? 5.173 11.163 13.334 1.00 87.31 73 ASN A O 1
ATOM 547 N N . PRO A 1 74 ? 5.820 11.069 11.175 1.00 85.62 74 PRO A N 1
ATOM 548 C CA . PRO A 1 74 ? 7.208 10.675 11.419 1.00 85.62 74 PRO A CA 1
ATOM 549 C C . PRO A 1 74 ? 8.017 11.745 12.149 1.00 85.62 74 PRO A C 1
ATOM 551 O O . PRO A 1 74 ? 8.878 11.430 12.960 1.00 85.62 74 PRO A O 1
ATOM 554 N N . LEU A 1 75 ? 7.682 13.022 11.952 1.00 83.44 75 LEU A N 1
ATOM 555 C CA . LEU A 1 75 ? 8.441 14.164 12.478 1.00 83.44 75 LEU A CA 1
ATOM 556 C C . LEU A 1 75 ? 8.010 14.591 13.892 1.00 83.44 75 LEU A C 1
ATOM 558 O O . LEU A 1 75 ? 8.096 15.766 14.256 1.00 83.44 75 LEU A O 1
ATOM 562 N N . THR A 1 76 ? 7.489 13.657 14.690 1.00 81.81 76 THR A N 1
ATOM 563 C CA . THR A 1 76 ? 7.109 13.913 16.087 1.00 81.81 76 THR A CA 1
ATOM 564 C C . THR A 1 76 ? 8.165 13.389 17.056 1.00 81.81 76 THR A C 1
ATOM 566 O O . THR A 1 76 ? 8.817 12.383 16.800 1.00 81.81 76 THR A O 1
ATOM 569 N N . GLY A 1 77 ? 8.344 14.078 18.185 1.00 78.94 77 GLY A N 1
ATOM 570 C CA . GLY A 1 77 ? 9.399 13.787 19.161 1.00 78.94 77 GLY A CA 1
ATOM 571 C C . GLY A 1 77 ? 10.421 14.920 19.265 1.00 78.94 77 GLY A C 1
ATOM 572 O O . GLY A 1 77 ? 10.166 16.045 18.826 1.00 78.94 77 GLY A O 1
ATOM 573 N N . GLU A 1 78 ? 11.572 14.633 19.872 1.00 76.56 78 GLU A N 1
ATOM 574 C CA . GLU A 1 78 ? 12.656 15.599 20.068 1.00 76.56 78 GLU A CA 1
ATOM 575 C C . GLU A 1 78 ? 13.866 15.269 19.189 1.00 76.56 78 GLU A C 1
ATOM 577 O O . GLU A 1 78 ? 14.215 14.113 18.980 1.00 76.56 78 GLU A O 1
ATOM 582 N N . ARG A 1 79 ? 14.552 16.303 18.693 1.00 72.81 79 ARG A N 1
ATOM 583 C CA . ARG A 1 79 ? 15.829 16.141 17.980 1.00 72.81 79 ARG A CA 1
ATOM 584 C C . ARG A 1 79 ? 16.887 15.511 18.913 1.00 72.81 79 ARG A C 1
ATOM 586 O O . ARG A 1 79 ? 16.869 15.805 20.107 1.00 72.81 79 ARG A O 1
ATOM 593 N N . PRO A 1 80 ? 17.861 14.733 18.393 1.00 69.19 80 PRO A N 1
ATOM 594 C CA . PRO A 1 80 ? 18.210 14.571 16.977 1.00 69.19 80 PRO A CA 1
ATOM 595 C C . PRO A 1 80 ? 17.468 13.457 16.218 1.00 69.19 80 PRO A C 1
ATOM 597 O O . PRO A 1 80 ? 17.675 13.370 15.014 1.00 69.19 80 PRO A O 1
ATOM 600 N N . HIS A 1 81 ? 16.619 12.655 16.870 1.00 75.25 81 HIS A N 1
ATOM 601 C CA . HIS A 1 81 ? 15.874 11.561 16.228 1.00 75.25 81 HIS A CA 1
ATOM 602 C C . HIS A 1 81 ? 14.395 11.653 16.598 1.00 75.25 81 HIS A C 1
ATOM 604 O O . HIS A 1 81 ? 14.035 11.482 17.763 1.00 75.25 81 HIS A O 1
ATOM 610 N N . PHE A 1 82 ? 13.545 11.957 15.618 1.00 84.38 82 PHE A N 1
ATOM 611 C CA . PHE A 1 82 ? 12.103 11.984 15.833 1.00 84.38 82 PHE A CA 1
ATOM 612 C C . PHE A 1 82 ? 11.600 10.556 16.042 1.00 84.38 82 PHE A C 1
ATOM 614 O O . PHE A 1 82 ? 11.905 9.675 15.260 1.00 84.38 82 PHE A O 1
ATOM 621 N N . SER A 1 83 ? 10.817 10.294 17.087 1.00 88.00 83 SER A N 1
ATOM 622 C CA . SER A 1 83 ? 10.259 8.953 17.291 1.00 88.00 83 SER A CA 1
ATOM 623 C C . SER A 1 83 ? 9.204 8.616 16.236 1.00 88.00 83 SER A C 1
ATOM 625 O O . SER A 1 83 ? 9.052 7.461 15.847 1.00 88.00 83 SER A O 1
ATOM 627 N N . GLY A 1 84 ? 8.461 9.629 15.791 1.00 89.81 84 GLY A N 1
ATOM 628 C CA . GLY A 1 84 ? 7.266 9.451 14.985 1.00 89.81 84 GLY A CA 1
ATOM 629 C C . GLY A 1 84 ? 6.136 8.733 15.729 1.00 89.81 84 GLY A C 1
ATOM 630 O O . GLY A 1 84 ? 6.302 8.282 16.871 1.00 89.81 84 GLY A O 1
ATOM 631 N N . PHE A 1 85 ? 4.970 8.654 15.093 1.00 90.56 85 PHE A N 1
ATOM 632 C CA . PHE A 1 85 ? 3.867 7.804 15.541 1.00 90.56 85 PHE A CA 1
ATOM 633 C C . PHE A 1 85 ? 2.919 7.435 14.399 1.00 90.56 85 PHE A C 1
ATOM 635 O O . PHE A 1 85 ? 2.807 8.173 13.416 1.00 90.56 85 PHE A O 1
ATOM 642 N N . VAL A 1 86 ? 2.180 6.343 14.589 1.00 93.06 86 VAL A N 1
ATOM 643 C CA . VAL A 1 86 ? 1.011 5.972 13.786 1.00 93.06 86 VAL A CA 1
ATOM 644 C C . VAL A 1 86 ? -0.214 5.821 14.680 1.00 93.06 86 VAL A C 1
ATOM 646 O O . VAL A 1 86 ? -0.106 5.394 15.827 1.00 93.06 86 VAL A O 1
ATOM 649 N N . GLN A 1 87 ? -1.378 6.203 14.160 1.00 92.75 87 GLN A N 1
ATOM 650 C CA . GLN A 1 87 ? -2.680 5.968 14.776 1.00 92.75 87 GLN A CA 1
ATOM 651 C C . GLN A 1 87 ? -3.615 5.273 13.790 1.00 92.75 87 GLN A C 1
ATOM 653 O O . GLN A 1 87 ? -3.710 5.690 12.636 1.00 92.75 87 GLN A O 1
ATOM 658 N N . LEU A 1 88 ? -4.348 4.277 14.280 1.00 94.12 88 LEU A N 1
ATOM 659 C CA . LEU A 1 88 ? -5.553 3.746 13.655 1.00 94.12 88 LEU A CA 1
ATOM 660 C C . LEU A 1 88 ? -6.765 4.407 14.310 1.00 94.12 88 LEU A C 1
ATOM 662 O O . LEU A 1 88 ? -6.883 4.442 15.540 1.00 94.12 88 LEU A O 1
ATOM 666 N N . ILE A 1 89 ? -7.663 4.930 13.491 1.00 88.44 89 ILE A N 1
ATOM 667 C CA . ILE A 1 89 ? -8.831 5.683 13.927 1.00 88.44 89 ILE A CA 1
ATOM 668 C C . ILE A 1 89 ? -10.085 5.007 13.381 1.00 88.44 89 ILE A C 1
ATOM 670 O O . ILE A 1 89 ? -10.169 4.743 12.184 1.00 88.44 89 ILE A O 1
ATOM 674 N N . SER A 1 90 ? -11.065 4.806 14.259 1.00 88.50 90 SER A N 1
ATOM 675 C CA . SER A 1 90 ? -12.361 4.227 13.909 1.00 88.50 90 SER A CA 1
ATOM 676 C C . SER A 1 90 ? -13.094 5.109 12.906 1.00 88.50 90 SER A C 1
ATOM 678 O O . SER A 1 90 ? -13.310 6.294 13.188 1.00 88.50 90 SER A O 1
ATOM 680 N N . GLY A 1 91 ? -13.542 4.546 11.788 1.00 79.00 91 GLY A N 1
ATOM 681 C CA . GLY A 1 91 ? -14.351 5.269 10.802 1.00 79.00 91 GLY A CA 1
ATOM 682 C C . GLY A 1 91 ? -15.676 5.747 11.381 1.00 79.00 91 GLY A C 1
ATOM 683 O O . GLY A 1 91 ? -16.098 6.888 11.181 1.00 79.00 91 GLY A O 1
ATOM 684 N N . ARG A 1 92 ? -16.292 4.896 12.205 1.00 83.44 92 ARG A N 1
ATOM 685 C CA . ARG A 1 92 ? -17.602 5.139 12.808 1.00 83.44 92 ARG A CA 1
ATOM 686 C C . ARG A 1 92 ? -17.590 6.200 13.901 1.00 83.44 92 ARG A C 1
ATOM 688 O O . ARG A 1 92 ? -18.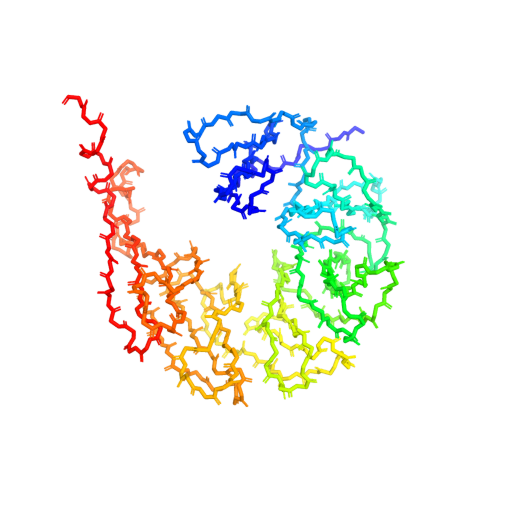476 7.052 13.973 1.00 83.44 92 ARG A O 1
ATOM 695 N N . THR A 1 93 ? -16.634 6.120 14.825 1.00 82.69 93 THR A N 1
ATOM 696 C CA . THR A 1 93 ? -16.612 6.983 16.024 1.00 82.69 93 THR A CA 1
ATOM 697 C C . THR A 1 93 ? -15.595 8.120 15.907 1.00 82.69 93 THR A C 1
ATOM 699 O O . THR A 1 93 ? -15.717 9.169 16.554 1.00 82.69 93 THR A O 1
ATOM 702 N N . GLY A 1 94 ? -14.572 7.935 15.072 1.00 76.94 94 GLY A N 1
ATOM 703 C CA . GLY A 1 94 ? -13.362 8.744 15.036 1.00 76.94 94 GLY A CA 1
ATOM 704 C C . GLY A 1 94 ? -12.542 8.686 16.325 1.00 76.94 94 GLY A C 1
ATOM 705 O O . GLY A 1 94 ? -11.801 9.631 16.597 1.00 76.94 94 GLY A O 1
ATOM 706 N N . GLY A 1 95 ? -12.735 7.650 17.146 1.00 83.00 95 GLY A N 1
ATOM 707 C CA . GLY A 1 95 ? -11.883 7.336 18.287 1.00 83.00 95 GLY A CA 1
ATOM 708 C C . GLY A 1 95 ? -10.603 6.625 17.849 1.00 83.00 95 GLY A C 1
ATOM 709 O O . GLY A 1 95 ? -10.576 5.982 16.805 1.00 83.00 95 GLY A O 1
ATOM 710 N N . VAL A 1 96 ? -9.542 6.741 18.647 1.00 90.31 96 VAL A N 1
ATOM 711 C CA . VAL A 1 96 ? -8.293 6.000 18.414 1.00 90.31 96 VAL A CA 1
ATOM 712 C C . VAL A 1 96 ? -8.521 4.535 18.784 1.00 90.31 96 VAL A C 1
ATOM 714 O O . VAL A 1 96 ? -8.824 4.244 19.941 1.00 90.31 96 VAL A O 1
ATOM 717 N N . LEU A 1 97 ? -8.380 3.639 17.808 1.00 94.81 97 LEU A N 1
ATOM 718 C CA . LEU A 1 97 ? -8.433 2.187 17.997 1.00 94.81 97 LEU A CA 1
ATOM 719 C C . LEU A 1 97 ? -7.074 1.640 18.433 1.00 94.81 97 LEU A C 1
ATOM 721 O O . LEU A 1 97 ? -6.994 0.779 19.305 1.00 94.81 97 LEU A O 1
ATOM 725 N N . TRP A 1 98 ? -6.004 2.189 17.858 1.00 96.81 98 TRP A N 1
ATOM 726 C CA . TRP A 1 98 ? -4.632 1.802 18.152 1.00 96.81 98 TRP A CA 1
ATOM 727 C C . TRP A 1 98 ? -3.667 2.965 17.905 1.00 96.81 98 TRP A C 1
ATOM 729 O O . TRP A 1 98 ? -3.909 3.825 17.057 1.00 96.81 98 TRP A O 1
ATOM 739 N N . GLU A 1 99 ? -2.579 3.007 18.669 1.00 94.81 99 GLU A N 1
ATOM 740 C CA . GLU A 1 99 ? -1.497 3.975 18.511 1.00 94.81 99 GLU A CA 1
ATOM 741 C C . GLU A 1 99 ? -0.158 3.304 18.805 1.00 94.81 99 GLU A C 1
ATOM 743 O O . GLU A 1 99 ? 0.005 2.662 19.844 1.00 94.81 99 GLU A O 1
ATOM 748 N N . GLU A 1 100 ? 0.820 3.554 17.941 1.00 94.81 100 GLU A N 1
ATOM 749 C CA . GLU A 1 100 ? 2.211 3.180 18.163 1.00 94.81 100 GLU A CA 1
ATOM 750 C C . GLU A 1 100 ? 3.128 4.392 18.006 1.00 94.81 100 GLU A C 1
ATOM 752 O O . GLU A 1 100 ? 2.930 5.248 17.142 1.00 94.81 100 GLU A O 1
ATOM 757 N N . ARG A 1 101 ? 4.150 4.478 18.863 1.00 92.19 101 ARG A N 1
ATOM 758 C CA . ARG A 1 101 ? 5.152 5.548 18.859 1.00 92.19 101 ARG A CA 1
ATOM 759 C C . ARG A 1 101 ? 6.543 4.938 18.860 1.00 92.19 101 ARG A C 1
ATOM 761 O O . ARG A 1 101 ? 6.878 4.198 19.784 1.00 92.19 101 ARG A O 1
ATOM 768 N N . GLY A 1 102 ? 7.394 5.338 17.922 1.00 85.81 102 GLY A N 1
ATOM 769 C CA . GLY A 1 102 ? 8.778 4.875 17.910 1.00 85.81 102 GLY A CA 1
ATOM 770 C C . GLY A 1 102 ? 9.037 3.660 17.014 1.00 85.81 102 GLY A C 1
ATOM 771 O O . GLY A 1 102 ? 8.567 3.612 15.899 1.00 85.81 102 GLY A O 1
ATOM 772 N N . ALA A 1 103 ? 9.964 2.783 17.399 1.00 77.38 103 ALA A N 1
ATOM 773 C CA . ALA A 1 103 ? 10.823 2.036 16.457 1.00 77.38 103 ALA A CA 1
ATOM 774 C C . ALA A 1 103 ? 10.021 0.963 15.719 1.00 77.38 103 ALA A C 1
ATOM 776 O O . ALA A 1 103 ? 9.201 0.359 16.396 1.00 77.38 103 ALA A O 1
ATOM 777 N N . PRO A 1 104 ? 10.255 0.687 14.417 1.00 68.88 104 PRO A N 1
ATOM 778 C CA . PRO A 1 104 ? 11.561 0.221 13.905 1.00 68.88 104 PRO A CA 1
ATOM 779 C C . PRO A 1 104 ? 12.024 0.996 12.655 1.00 68.88 104 PRO A C 1
ATOM 781 O O . PRO A 1 104 ? 11.351 0.921 11.644 1.00 68.88 104 PRO A O 1
ATOM 784 N N . ASP A 1 105 ? 13.063 1.846 12.570 1.00 66.38 105 ASP A N 1
ATOM 785 C CA . ASP A 1 105 ? 14.105 2.284 13.507 1.00 66.38 105 ASP A CA 1
ATOM 786 C C . ASP A 1 105 ? 14.118 3.833 13.653 1.00 66.38 105 ASP A C 1
ATOM 788 O O . ASP A 1 105 ? 15.171 4.480 13.603 1.00 66.38 105 ASP A O 1
ATOM 792 N N . GLN A 1 106 ? 12.908 4.352 13.909 1.00 80.12 106 GLN A N 1
ATOM 793 C CA . GLN A 1 106 ? 12.502 5.638 14.511 1.00 80.12 106 GLN A CA 1
ATOM 794 C C . GLN A 1 106 ? 12.620 6.907 13.682 1.00 80.12 106 GLN A C 1
ATOM 796 O O . GLN A 1 106 ? 13.431 7.775 13.982 1.00 80.12 106 GLN A O 1
ATOM 801 N N . GLU A 1 107 ? 11.668 7.002 12.757 1.00 88.38 107 GLU A N 1
ATOM 802 C CA . GLU A 1 107 ? 10.833 8.162 12.438 1.00 88.38 107 GLU A CA 1
ATOM 803 C C . GLU A 1 107 ? 9.484 7.583 11.965 1.00 88.38 107 GLU A C 1
ATOM 805 O O . GLU A 1 107 ? 9.203 7.490 10.776 1.00 88.38 107 GLU A O 1
ATOM 810 N N . LEU A 1 108 ? 8.684 7.026 12.878 1.00 91.62 108 LEU A N 1
ATOM 811 C CA . LEU A 1 108 ? 7.523 6.198 12.517 1.00 91.62 108 LEU A CA 1
ATOM 812 C C . LEU A 1 108 ? 6.388 6.950 11.824 1.00 91.62 108 LEU A C 1
ATOM 814 O O . LEU A 1 108 ? 5.906 7.967 12.324 1.00 91.62 108 LEU A O 1
ATOM 818 N N . GLY A 1 109 ? 5.884 6.379 10.729 1.00 89.75 109 GLY A N 1
ATOM 819 C CA . GLY A 1 109 ? 4.701 6.877 10.031 1.00 89.75 109 GLY A CA 1
ATOM 820 C C . GLY A 1 109 ? 5.015 7.717 8.796 1.00 89.75 109 GLY A C 1
ATOM 821 O O . GLY A 1 109 ? 4.219 8.586 8.443 1.00 89.75 109 GLY A O 1
ATOM 822 N N . TRP A 1 110 ? 6.151 7.475 8.133 1.00 87.69 110 TRP A N 1
ATOM 823 C CA . TRP A 1 110 ? 6.475 8.100 6.842 1.00 87.69 110 TRP A CA 1
ATOM 824 C C . TRP A 1 110 ? 5.492 7.701 5.736 1.00 87.69 110 TRP A C 1
ATOM 826 O O . TRP A 1 110 ? 5.125 8.530 4.900 1.00 87.69 110 TRP A O 1
ATOM 836 N N . SER A 1 111 ? 5.028 6.455 5.764 1.00 89.81 111 SER A N 1
ATOM 837 C CA . SER A 1 111 ? 3.933 5.931 4.955 1.00 89.81 111 SER A CA 1
ATOM 838 C C . SER A 1 111 ? 3.149 4.902 5.765 1.00 89.81 111 SER A C 1
ATOM 840 O O . SER A 1 111 ? 3.680 4.289 6.693 1.00 89.81 111 SER A O 1
ATOM 842 N N . VAL A 1 112 ? 1.869 4.765 5.438 1.00 92.50 112 VAL A N 1
ATOM 843 C CA . VAL A 1 112 ? 0.931 3.852 6.090 1.00 92.50 112 VAL A CA 1
ATOM 844 C C . VAL A 1 112 ? -0.000 3.278 5.028 1.00 92.50 112 VAL A C 1
ATOM 846 O O . VAL A 1 112 ? -0.352 3.994 4.089 1.00 92.50 112 VAL A O 1
ATOM 849 N N . ALA A 1 113 ? -0.413 2.024 5.180 1.00 93.06 113 ALA A N 1
ATOM 850 C CA . ALA A 1 113 ? -1.376 1.376 4.297 1.00 93.06 113 ALA A CA 1
ATOM 851 C C . ALA A 1 113 ? -2.233 0.368 5.067 1.00 93.06 113 ALA A C 1
ATOM 853 O O . ALA A 1 113 ? -1.709 -0.382 5.889 1.00 93.06 113 ALA A O 1
ATOM 854 N N . GLY A 1 114 ? -3.537 0.337 4.787 1.00 92.56 114 GLY A N 1
ATOM 855 C CA . GLY A 1 114 ? -4.325 -0.868 5.018 1.00 92.56 114 GLY A CA 1
ATOM 856 C C . GLY A 1 114 ? -3.881 -1.954 4.047 1.00 92.56 114 GLY A C 1
ATOM 857 O O . GLY A 1 114 ? -3.582 -1.670 2.885 1.00 92.56 114 GLY A O 1
ATOM 858 N N . LEU A 1 115 ? -3.805 -3.181 4.536 1.00 91.12 115 LEU A N 1
ATOM 859 C CA . LEU A 1 115 ? -3.558 -4.370 3.736 1.00 91.12 115 LEU A CA 1
ATOM 860 C C . LEU A 1 115 ? -4.847 -5.200 3.633 1.00 91.12 115 LEU A C 1
ATOM 862 O O . LEU A 1 115 ? -5.921 -4.798 4.082 1.00 91.12 115 LEU A O 1
ATOM 866 N N . GLY A 1 116 ? -4.733 -6.376 3.021 1.00 92.12 116 GLY A N 1
ATOM 867 C CA . GLY A 1 116 ? -5.669 -7.469 3.260 1.00 92.12 116 GLY A CA 1
ATOM 868 C C . GLY A 1 116 ? -5.239 -8.312 4.462 1.00 92.12 116 GLY A C 1
ATOM 869 O O . GLY A 1 116 ? -4.348 -7.934 5.222 1.00 92.12 116 GLY A O 1
ATOM 870 N N . ASP A 1 117 ? -5.853 -9.481 4.606 1.00 96.69 117 ASP A N 1
ATOM 871 C CA . ASP A 1 117 ? -5.427 -10.493 5.574 1.00 96.69 117 ASP A CA 1
ATOM 872 C C . ASP A 1 117 ? -4.086 -11.097 5.133 1.00 96.69 117 ASP A C 1
ATOM 874 O O . ASP A 1 117 ? -4.020 -11.893 4.193 1.00 96.69 117 ASP A O 1
ATOM 878 N N . SER A 1 118 ? -2.998 -10.667 5.765 1.00 96.94 118 SER A N 1
ATOM 879 C CA . SER A 1 118 ? -1.630 -11.026 5.386 1.00 96.94 118 SER A CA 1
ATOM 880 C C . SER A 1 118 ? -1.141 -12.269 6.131 1.00 96.94 118 SER A C 1
ATOM 882 O O . SER A 1 118 ? -0.108 -12.824 5.769 1.00 96.94 118 SER A O 1
ATOM 884 N N . ASN A 1 119 ? -1.867 -12.752 7.147 1.00 96.62 119 ASN A N 1
ATOM 885 C CA . ASN A 1 119 ? -1.481 -13.918 7.953 1.00 96.62 119 ASN A CA 1
ATOM 886 C C . ASN A 1 119 ? -2.533 -15.053 7.995 1.00 96.62 119 ASN A C 1
ATOM 888 O O . ASN A 1 119 ? -2.297 -16.076 8.646 1.00 96.62 119 ASN A O 1
ATOM 892 N N . ALA A 1 120 ? -3.643 -14.908 7.268 1.00 96.81 120 ALA A N 1
ATOM 893 C CA . ALA A 1 120 ? -4.787 -15.817 7.191 1.00 96.81 120 ALA A CA 1
ATOM 894 C C . ALA A 1 120 ? -5.534 -16.004 8.525 1.00 96.81 120 ALA A C 1
ATOM 896 O O . ALA A 1 120 ? -6.069 -17.088 8.799 1.00 96.81 120 ALA A O 1
ATOM 897 N N . ASP A 1 121 ? -5.570 -14.978 9.377 1.00 97.19 121 ASP A N 1
ATOM 898 C CA . ASP A 1 121 ? -6.298 -15.016 10.649 1.00 97.19 121 ASP A CA 1
ATOM 899 C C . ASP A 1 121 ? -7.741 -14.480 10.567 1.00 97.19 121 ASP A C 1
ATOM 901 O O . ASP A 1 121 ? -8.496 -14.551 11.551 1.00 97.19 121 ASP A O 1
ATOM 905 N N . GLY A 1 122 ? -8.143 -14.017 9.383 1.00 95.88 122 GLY A N 1
ATOM 906 C CA . GLY A 1 122 ? -9.458 -13.485 9.063 1.00 95.88 122 GLY A CA 1
ATOM 907 C C . GLY A 1 122 ? -9.649 -12.016 9.430 1.00 95.88 122 GLY A C 1
ATOM 908 O O . GLY A 1 122 ? -10.800 -11.563 9.457 1.00 95.88 122 GLY A O 1
ATOM 909 N N . TRP A 1 123 ? -8.592 -11.284 9.776 1.00 97.12 123 TRP A N 1
ATOM 910 C CA . TRP A 1 123 ? -8.603 -9.839 10.001 1.00 97.12 123 TRP A CA 1
ATOM 911 C C . TRP A 1 123 ? -7.775 -9.140 8.924 1.00 97.12 123 TRP A C 1
ATOM 913 O O . TRP A 1 123 ? -6.851 -9.718 8.369 1.00 97.12 123 TRP A O 1
ATOM 923 N N . LEU A 1 124 ? -8.154 -7.909 8.582 1.00 96.44 124 LEU A N 1
ATOM 924 C CA . LEU A 1 124 ? -7.330 -7.085 7.701 1.00 96.44 124 LEU A CA 1
ATOM 925 C C . LEU A 1 124 ? -6.089 -6.645 8.476 1.00 96.44 124 LEU A C 1
ATOM 927 O O . LEU A 1 124 ? -6.200 -6.319 9.654 1.00 96.44 124 LEU A O 1
ATOM 931 N N . ASP A 1 125 ? -4.937 -6.610 7.820 1.00 97.81 125 ASP A N 1
ATOM 932 C CA . ASP A 1 125 ? -3.681 -6.190 8.432 1.00 97.81 125 ASP A CA 1
ATOM 933 C C . ASP A 1 125 ? -3.266 -4.796 7.954 1.00 97.81 125 ASP A C 1
ATOM 935 O O . ASP A 1 125 ? -3.929 -4.156 7.137 1.00 97.81 125 ASP A O 1
ATOM 939 N N . LEU A 1 126 ? -2.166 -4.289 8.495 1.00 97.50 126 LEU A N 1
ATOM 940 C CA . LEU A 1 126 ? -1.686 -2.932 8.271 1.00 97.50 126 LEU A CA 1
ATOM 941 C C . LEU A 1 126 ? -0.203 -2.964 7.906 1.00 97.50 126 LEU A C 1
ATOM 943 O O . LEU A 1 126 ? 0.545 -3.827 8.363 1.00 97.50 126 LEU A O 1
ATOM 947 N N . ALA A 1 127 ? 0.246 -1.972 7.147 1.00 96.56 127 ALA A N 1
ATOM 948 C CA . ALA A 1 127 ? 1.658 -1.704 6.942 1.00 96.56 127 ALA A CA 1
ATOM 949 C C . ALA A 1 127 ? 2.021 -0.283 7.355 1.00 96.56 127 ALA A C 1
ATOM 951 O O . ALA A 1 127 ? 1.299 0.681 7.086 1.00 96.56 127 ALA A O 1
ATOM 952 N N . VAL A 1 128 ? 3.193 -0.150 7.966 1.00 95.56 128 VAL A N 1
ATOM 953 C CA . VAL A 1 128 ? 3.762 1.131 8.376 1.00 95.56 128 VAL A CA 1
ATOM 954 C C . VAL A 1 128 ? 5.219 1.185 7.955 1.00 95.56 128 VAL A C 1
ATOM 956 O O . VAL A 1 128 ? 5.952 0.210 8.113 1.00 95.56 128 VAL A O 1
ATOM 959 N N . THR A 1 129 ? 5.661 2.339 7.456 1.00 93.88 129 THR A N 1
ATOM 960 C CA . THR A 1 129 ? 7.086 2.593 7.256 1.00 93.88 129 THR A CA 1
ATOM 961 C C . THR A 1 129 ? 7.660 3.515 8.312 1.00 93.88 129 THR A C 1
ATOM 963 O O . THR A 1 129 ? 7.044 4.483 8.778 1.00 93.88 129 THR A O 1
ATOM 966 N N . SER A 1 130 ? 8.896 3.212 8.671 1.00 92.12 130 SER A N 1
ATOM 967 C CA . SER A 1 130 ? 9.730 4.036 9.520 1.00 92.12 130 SER A CA 1
ATOM 968 C C . SER A 1 130 ? 11.107 4.191 8.876 1.00 92.12 130 SER A C 1
ATOM 970 O O . SER A 1 130 ? 11.547 3.354 8.081 1.00 92.12 130 SER A O 1
ATOM 972 N N . VAL A 1 131 ? 11.773 5.302 9.178 1.00 88.69 131 VAL A N 1
ATOM 973 C CA . VAL A 1 131 ? 13.043 5.670 8.554 1.00 88.69 131 VAL A CA 1
ATOM 974 C C . VAL A 1 131 ? 14.079 5.947 9.624 1.00 88.69 131 VAL A C 1
ATOM 976 O O . VAL A 1 131 ? 13.804 6.588 10.630 1.00 88.69 131 VAL A O 1
ATOM 979 N N . ASN A 1 132 ? 15.294 5.476 9.376 1.00 86.50 132 ASN A N 1
ATOM 980 C CA . ASN A 1 132 ? 16.479 5.934 10.070 1.00 86.50 132 ASN A CA 1
ATOM 981 C C . ASN A 1 132 ? 17.314 6.782 9.112 1.00 86.50 132 ASN A C 1
ATOM 983 O O . ASN A 1 132 ? 18.066 6.250 8.289 1.00 86.50 132 ASN A O 1
ATOM 987 N N . ASP A 1 133 ? 17.195 8.100 9.237 1.00 78.19 133 ASP A N 1
ATOM 988 C CA . ASP A 1 133 ? 17.881 9.051 8.359 1.00 78.19 133 ASP A CA 1
ATOM 989 C C . ASP A 1 133 ? 19.410 8.925 8.437 1.00 78.19 133 ASP A C 1
ATOM 991 O O . ASP A 1 133 ? 20.106 9.019 7.424 1.00 78.19 133 ASP A O 1
ATOM 995 N N . VAL A 1 134 ? 19.955 8.631 9.624 1.00 79.69 134 VAL A N 1
ATOM 996 C CA . VAL A 1 134 ? 21.408 8.484 9.820 1.00 79.69 134 VAL A CA 1
ATOM 997 C C . VAL A 1 134 ? 21.958 7.284 9.060 1.00 79.69 134 VAL A C 1
ATOM 999 O O . VAL A 1 134 ? 23.057 7.349 8.511 1.00 79.69 134 VAL A O 1
ATOM 1002 N N . GLN A 1 135 ? 21.208 6.186 9.038 1.00 80.56 135 GLN A N 1
ATOM 1003 C CA . GLN A 1 135 ? 21.611 4.951 8.371 1.00 80.56 135 GLN A CA 1
ATOM 1004 C C . GLN A 1 135 ? 21.093 4.860 6.935 1.00 80.56 135 GLN A C 1
ATOM 1006 O O . GLN A 1 135 ? 21.426 3.897 6.248 1.00 80.56 135 GLN A O 1
ATOM 1011 N N . SER A 1 136 ? 20.300 5.843 6.480 1.00 81.31 136 SER A N 1
ATOM 1012 C CA . SER A 1 136 ? 19.586 5.792 5.198 1.00 81.31 136 SER A CA 1
ATOM 1013 C C . SER A 1 136 ? 18.877 4.449 5.029 1.00 81.31 136 SER A C 1
ATOM 1015 O O . SER A 1 136 ? 19.084 3.726 4.055 1.00 81.31 136 SER A O 1
ATOM 1017 N N . ARG A 1 137 ? 18.083 4.083 6.035 1.00 86.06 137 ARG A N 1
ATOM 1018 C CA . ARG A 1 137 ? 17.402 2.792 6.124 1.00 86.06 137 ARG A CA 1
ATOM 1019 C C . ARG A 1 137 ? 15.910 3.026 6.266 1.00 86.06 137 ARG A C 1
ATOM 1021 O O . ARG A 1 137 ? 15.490 3.814 7.107 1.00 86.06 137 ARG A O 1
ATOM 1028 N N . THR A 1 138 ? 15.125 2.339 5.450 1.00 89.44 138 THR A N 1
ATOM 1029 C CA . THR A 1 138 ? 13.673 2.270 5.600 1.00 89.44 138 THR A CA 1
ATOM 1030 C C . THR A 1 138 ? 13.324 0.888 6.112 1.00 89.44 138 THR A C 1
ATOM 1032 O O . THR A 1 138 ? 13.909 -0.110 5.689 1.00 89.44 138 THR A O 1
ATOM 1035 N N . VAL A 1 139 ? 12.392 0.832 7.049 1.00 92.69 139 VAL A N 1
ATOM 1036 C CA . VAL A 1 139 ? 11.842 -0.414 7.559 1.00 92.69 139 VAL A CA 1
ATOM 1037 C C . VAL A 1 139 ? 10.346 -0.391 7.326 1.00 92.69 139 VAL A C 1
ATOM 1039 O O . VAL A 1 139 ? 9.679 0.603 7.614 1.00 92.69 139 VAL A O 1
ATOM 1042 N N . VAL A 1 140 ? 9.850 -1.488 6.776 1.0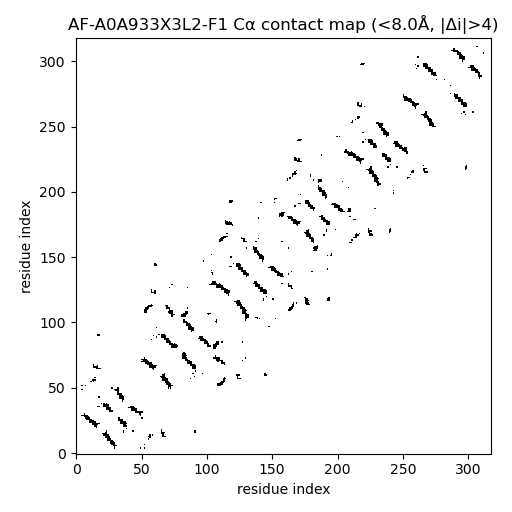0 94.56 140 VAL A N 1
ATOM 1043 C CA . VAL A 1 140 ? 8.436 -1.784 6.618 1.00 94.56 140 VAL A CA 1
ATOM 1044 C C . VAL A 1 140 ? 8.043 -2.762 7.708 1.00 94.56 140 VAL A C 1
ATOM 1046 O O . VAL A 1 140 ? 8.697 -3.787 7.898 1.00 94.56 140 VAL A O 1
ATOM 1049 N N . ILE A 1 141 ? 6.975 -2.424 8.409 1.00 96.50 141 ILE A N 1
ATOM 1050 C CA . ILE A 1 141 ? 6.413 -3.181 9.516 1.00 96.50 141 ILE A CA 1
ATOM 1051 C C . ILE A 1 141 ? 5.045 -3.645 9.056 1.00 96.50 141 ILE A C 1
ATOM 1053 O O . ILE A 1 141 ? 4.213 -2.810 8.696 1.00 96.50 141 ILE A O 1
ATOM 1057 N N . ILE A 1 142 ? 4.820 -4.951 9.063 1.00 97.62 142 ILE A N 1
ATOM 1058 C CA . ILE A 1 142 ? 3.495 -5.532 8.860 1.00 97.62 142 ILE A CA 1
ATOM 1059 C C . ILE A 1 142 ? 2.905 -5.776 10.244 1.00 97.62 142 ILE A C 1
ATOM 1061 O O . ILE A 1 142 ? 3.531 -6.440 11.070 1.00 97.62 142 ILE A O 1
ATOM 1065 N N . VAL A 1 143 ? 1.725 -5.227 10.504 1.00 98.12 143 VAL A N 1
ATOM 1066 C CA . VAL A 1 143 ? 1.061 -5.234 11.810 1.00 98.12 143 VAL A CA 1
ATOM 1067 C C . VAL A 1 143 ? -0.286 -5.927 11.667 1.00 98.12 143 VAL A C 1
ATOM 1069 O O . VAL A 1 143 ? -1.071 -5.554 10.798 1.00 98.12 143 VAL A O 1
ATOM 1072 N N . SER A 1 144 ? -0.567 -6.915 12.517 1.00 98.00 144 SER A N 1
ATOM 1073 C CA . SER A 1 144 ? -1.853 -7.609 12.466 1.00 98.00 144 SER A CA 1
ATOM 1074 C C . SER A 1 144 ? -2.996 -6.693 12.894 1.00 98.00 144 SER A C 1
ATOM 1076 O O . SER A 1 144 ? -2.905 -6.061 13.944 1.00 98.00 144 SER A O 1
ATOM 1078 N N . GLY A 1 145 ? -4.108 -6.647 12.161 1.00 97.25 145 GLY A N 1
ATOM 1079 C CA . GLY A 1 145 ? -5.267 -5.861 12.612 1.00 97.25 145 GLY A CA 1
ATOM 1080 C C . GLY A 1 145 ? -6.051 -6.513 13.751 1.00 97.25 145 GLY A C 1
ATOM 1081 O O . GLY A 1 145 ? -6.880 -5.863 14.384 1.00 97.25 145 GLY A O 1
ATOM 1082 N N . LYS A 1 146 ? -5.784 -7.786 14.055 1.00 97.12 146 LYS A N 1
ATOM 1083 C CA . LYS A 1 146 ? -6.466 -8.524 15.122 1.00 97.12 146 LYS A CA 1
ATOM 1084 C C . LYS A 1 146 ? -5.991 -8.138 16.520 1.00 97.12 146 LYS A C 1
ATOM 1086 O O . LYS A 1 146 ? -6.798 -8.023 17.443 1.00 97.12 146 LYS A O 1
ATOM 1091 N N . ASP A 1 147 ? -4.677 -8.046 16.701 1.00 97.19 147 ASP A N 1
ATOM 1092 C CA . ASP A 1 147 ? -4.038 -7.831 18.003 1.00 97.19 147 ASP A CA 1
ATOM 1093 C C . ASP A 1 147 ? -2.874 -6.830 17.970 1.00 97.19 147 ASP A C 1
ATOM 1095 O O . ASP A 1 147 ? -2.247 -6.586 19.004 1.00 97.19 147 ASP A O 1
ATOM 1099 N N . PHE A 1 148 ? -2.618 -6.221 16.809 1.00 97.12 148 PHE A N 1
ATOM 1100 C CA . PHE A 1 148 ? -1.549 -5.255 16.571 1.00 97.12 148 PHE A CA 1
ATOM 1101 C C . PHE A 1 148 ? -0.137 -5.796 16.822 1.00 97.12 148 PHE A C 1
ATOM 1103 O O . PHE A 1 148 ? 0.794 -5.027 17.062 1.00 97.12 148 PHE A O 1
ATOM 1110 N N . ALA A 1 149 ? 0.053 -7.118 16.753 1.00 97.06 149 ALA A N 1
ATOM 1111 C CA . ALA A 1 149 ? 1.380 -7.714 16.773 1.00 97.06 149 ALA A CA 1
ATOM 1112 C C . ALA A 1 149 ? 2.136 -7.444 15.461 1.00 97.06 149 ALA A C 1
ATOM 1114 O O . ALA A 1 149 ? 1.557 -7.491 14.374 1.00 97.06 149 ALA A O 1
ATOM 1115 N N . HIS A 1 150 ? 3.450 -7.220 15.551 1.00 96.62 150 HIS A N 1
ATOM 1116 C CA . HIS A 1 150 ? 4.316 -7.160 14.372 1.00 96.62 150 HIS A CA 1
ATOM 1117 C C . HIS A 1 150 ? 4.446 -8.566 13.786 1.00 96.62 150 HIS A C 1
ATOM 1119 O O . HIS A 1 150 ? 4.955 -9.479 14.439 1.00 96.62 150 HIS A O 1
ATOM 1125 N N . LEU A 1 151 ? 3.979 -8.731 12.555 1.00 97.19 151 LEU A N 1
ATOM 1126 C CA . LEU A 1 151 ? 4.074 -9.970 11.795 1.00 97.19 151 LEU A CA 1
ATOM 1127 C C . LEU A 1 151 ? 5.451 -10.088 11.145 1.00 97.19 151 LEU A C 1
ATOM 1129 O O . LEU A 1 151 ? 6.118 -11.110 11.297 1.00 97.19 151 LEU A O 1
ATOM 1133 N N . HIS A 1 152 ? 5.892 -9.015 10.482 1.00 96.69 152 HIS A N 1
ATOM 1134 C CA . HIS A 1 152 ? 7.182 -8.945 9.797 1.00 96.69 152 HIS A CA 1
ATOM 1135 C C . HIS A 1 152 ? 7.796 -7.556 9.908 1.00 96.69 152 HIS A C 1
ATOM 1137 O O . HIS A 1 152 ? 7.094 -6.547 9.865 1.00 96.69 152 HIS A O 1
ATOM 1143 N N . GLU A 1 153 ? 9.124 -7.518 9.970 1.00 95.50 153 GLU A N 1
ATOM 1144 C CA . GLU A 1 153 ? 9.923 -6.298 9.869 1.00 95.50 153 GLU A CA 1
ATOM 1145 C C . GLU A 1 153 ? 10.956 -6.486 8.758 1.00 95.50 153 GLU A C 1
ATOM 1147 O O . GLU A 1 153 ? 11.898 -7.274 8.884 1.00 95.50 153 GLU A O 1
ATOM 1152 N N . VAL A 1 154 ? 10.776 -5.773 7.648 1.00 92.94 154 VAL A N 1
ATOM 1153 C CA . VAL A 1 154 ? 11.632 -5.889 6.463 1.00 92.94 154 VAL A CA 1
ATOM 1154 C C . VAL A 1 154 ? 12.335 -4.569 6.223 1.00 92.94 154 VAL A C 1
ATOM 1156 O O . VAL A 1 154 ? 11.721 -3.508 6.226 1.00 92.94 154 VAL A O 1
ATOM 1159 N N . SER A 1 155 ? 13.650 -4.616 6.031 1.00 90.12 155 SER A N 1
ATOM 1160 C CA . SER A 1 155 ? 14.462 -3.413 5.852 1.00 90.12 155 SER A CA 1
ATOM 1161 C C . SER A 1 155 ? 14.987 -3.298 4.429 1.00 90.12 155 SER A C 1
ATOM 1163 O O . SER A 1 155 ? 15.485 -4.273 3.868 1.00 90.12 155 SER A O 1
ATOM 1165 N N . SER A 1 156 ? 14.964 -2.085 3.888 1.00 86.06 156 SER A N 1
ATOM 1166 C CA . SER A 1 156 ? 15.612 -1.715 2.632 1.00 86.06 156 SER A CA 1
ATOM 1167 C C . SER A 1 156 ? 16.548 -0.522 2.836 1.00 86.06 156 SER A C 1
ATOM 1169 O O . SER A 1 156 ? 16.446 0.241 3.804 1.00 86.06 156 SER A O 1
ATOM 1171 N N . SER A 1 157 ? 17.512 -0.368 1.929 1.00 80.88 157 SER A N 1
ATOM 1172 C CA . SER A 1 157 ? 18.292 0.862 1.834 1.00 80.88 157 SER A CA 1
ATOM 1173 C C . SER A 1 157 ? 17.392 1.973 1.298 1.00 80.88 157 SER A C 1
ATOM 1175 O O . SER A 1 157 ? 16.821 1.869 0.213 1.00 80.88 157 SER A O 1
ATOM 1177 N N . ALA A 1 158 ? 17.267 3.053 2.062 1.00 64.69 158 ALA A N 1
ATOM 1178 C CA . ALA A 1 158 ? 16.493 4.211 1.660 1.00 64.69 158 ALA A CA 1
ATOM 1179 C C . ALA A 1 158 ? 17.188 4.912 0.486 1.00 64.69 158 ALA A C 1
ATOM 1181 O O . ALA A 1 158 ? 18.378 5.234 0.549 1.00 64.69 158 ALA A O 1
ATOM 1182 N N . SER A 1 159 ? 16.438 5.193 -0.579 1.00 55.44 159 SER A N 1
ATOM 1183 C CA . SER A 1 159 ? 16.896 6.065 -1.659 1.00 55.44 159 SER A CA 1
ATOM 1184 C C . SER A 1 159 ? 15.975 7.280 -1.810 1.00 55.44 159 SER A C 1
ATOM 1186 O O . SER A 1 159 ? 14.882 7.227 -2.373 1.00 55.44 159 SER A O 1
ATOM 1188 N N . GLY A 1 160 ? 16.432 8.424 -1.293 1.00 60.09 160 GLY A N 1
ATOM 1189 C CA . GLY A 1 160 ? 15.675 9.680 -1.331 1.00 60.09 160 GLY A CA 1
ATOM 1190 C C . GLY A 1 160 ? 14.395 9.652 -0.484 1.00 60.09 160 GLY A C 1
ATOM 1191 O O . GLY A 1 160 ? 14.298 8.894 0.469 1.00 60.09 160 GLY A O 1
ATOM 1192 N N . PHE A 1 161 ? 13.410 10.482 -0.845 1.00 52.38 161 PHE A N 1
ATOM 1193 C CA . PHE A 1 161 ? 12.135 10.675 -0.124 1.00 52.38 161 PHE A CA 1
ATOM 1194 C C . PHE A 1 161 ? 11.086 9.569 -0.368 1.00 52.38 161 PHE A C 1
ATOM 1196 O O . PHE A 1 161 ? 9.882 9.823 -0.301 1.00 52.38 161 PHE A O 1
ATOM 1203 N N . ARG A 1 162 ? 11.515 8.367 -0.759 1.00 69.75 162 ARG A N 1
ATOM 1204 C CA . ARG A 1 162 ? 10.628 7.279 -1.192 1.00 69.75 162 ARG A CA 1
ATOM 1205 C C . ARG A 1 162 ? 10.528 6.241 -0.087 1.00 69.75 162 ARG A C 1
ATOM 1207 O O . ARG A 1 162 ? 11.348 5.334 -0.008 1.00 69.75 162 ARG A O 1
ATOM 1214 N N . HIS A 1 163 ? 9.533 6.414 0.771 1.00 78.88 163 HIS A N 1
ATOM 1215 C CA . HIS A 1 163 ? 9.275 5.535 1.916 1.00 78.88 163 HIS A CA 1
ATOM 1216 C C . HIS A 1 163 ? 7.882 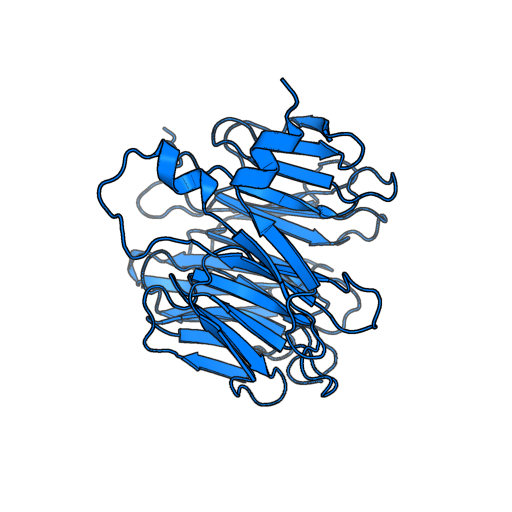4.910 1.833 1.00 78.88 163 HIS A C 1
ATOM 1218 O O . HIS A 1 163 ? 7.254 4.678 2.862 1.00 78.88 163 HIS A O 1
ATOM 1224 N N . GLY A 1 164 ? 7.366 4.726 0.617 1.00 87.69 164 GLY A N 1
ATOM 1225 C CA . GLY A 1 164 ? 6.028 4.214 0.368 1.00 87.69 164 GLY A CA 1
ATOM 1226 C C . GLY A 1 164 ? 5.893 2.739 0.725 1.00 87.69 164 GLY A C 1
ATOM 1227 O O . GLY A 1 164 ? 6.845 1.964 0.589 1.00 87.69 164 GLY A O 1
ATOM 1228 N N . VAL A 1 165 ? 4.679 2.370 1.117 1.00 93.06 165 VAL A N 1
ATOM 1229 C CA . VAL A 1 165 ? 4.204 0.993 1.252 1.00 93.06 165 VAL A CA 1
ATOM 1230 C C . VAL A 1 165 ? 2.754 0.917 0.780 1.00 93.06 165 VAL A C 1
ATOM 1232 O O . VAL A 1 165 ? 2.024 1.902 0.888 1.00 93.06 165 VAL A O 1
ATOM 1235 N N . GLY A 1 166 ? 2.351 -0.234 0.254 1.00 91.88 166 GLY A N 1
ATOM 1236 C CA . GLY A 1 166 ? 0.995 -0.498 -0.207 1.00 91.88 166 GLY A CA 1
ATOM 1237 C C . GLY A 1 166 ? 0.674 -1.989 -0.220 1.00 91.88 166 GLY A C 1
ATOM 1238 O O . GLY A 1 166 ? 1.567 -2.836 -0.113 1.00 91.88 166 GLY A O 1
ATOM 1239 N N . ALA A 1 167 ? -0.613 -2.295 -0.355 1.00 91.19 167 ALA A N 1
ATOM 1240 C CA . ALA A 1 167 ? -1.088 -3.650 -0.586 1.00 91.19 167 ALA A CA 1
ATOM 1241 C C . ALA A 1 167 ? -0.820 -4.051 -2.040 1.00 91.19 167 ALA A C 1
ATOM 1243 O O . ALA A 1 167 ? -1.029 -3.257 -2.955 1.00 91.19 167 ALA A O 1
ATOM 1244 N N . ALA A 1 168 ? -0.369 -5.283 -2.254 1.00 92.06 168 ALA A N 1
ATOM 1245 C CA . ALA A 1 168 ? -0.155 -5.829 -3.589 1.00 92.06 168 ALA A CA 1
ATOM 1246 C C . ALA A 1 168 ? -1.239 -6.848 -3.998 1.00 92.06 168 ALA A C 1
ATOM 1248 O O . ALA A 1 168 ? -1.370 -7.160 -5.175 1.00 92.06 168 ALA A O 1
ATOM 1249 N N . GLY A 1 169 ? -2.045 -7.332 -3.044 1.00 91.81 169 GLY A N 1
ATOM 1250 C CA . GLY A 1 169 ? -2.939 -8.482 -3.241 1.00 91.81 169 GLY A CA 1
ATOM 1251 C C . GLY A 1 169 ? -2.200 -9.814 -3.065 1.00 91.81 169 GLY A C 1
ATOM 1252 O O . GLY A 1 169 ? -1.040 -9.807 -2.690 1.00 91.81 169 GLY A O 1
ATOM 1253 N N . ASP A 1 170 ? -2.860 -10.952 -3.283 1.00 95.81 170 ASP A N 1
ATOM 1254 C CA . ASP A 1 170 ? -2.258 -12.298 -3.162 1.00 95.81 170 ASP A CA 1
ATOM 1255 C C . 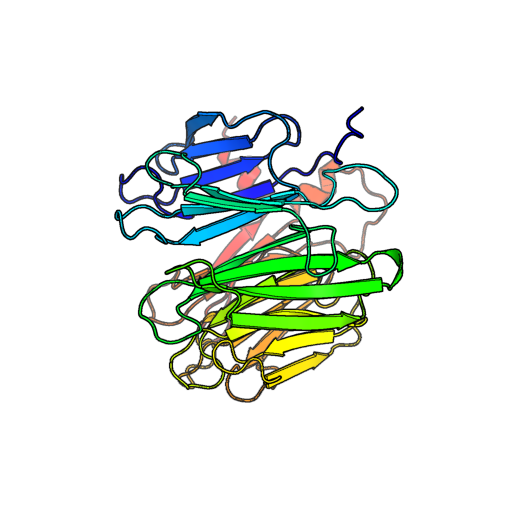ASP A 1 170 ? -1.494 -12.691 -4.440 1.00 95.81 170 ASP A C 1
ATOM 1257 O O . ASP A 1 170 ? -2.013 -13.389 -5.315 1.00 95.81 170 ASP A O 1
ATOM 1261 N N . LEU A 1 171 ? -0.269 -12.187 -4.590 1.00 96.19 171 LEU A N 1
ATOM 1262 C CA . LEU A 1 171 ? 0.547 -12.385 -5.787 1.00 96.19 171 LEU A CA 1
ATOM 1263 C C . LEU A 1 171 ? 1.186 -13.771 -5.822 1.00 96.19 171 LEU A C 1
ATOM 1265 O O . LEU A 1 171 ? 1.418 -14.318 -6.905 1.00 96.19 171 LEU A O 1
ATOM 1269 N N . ASP A 1 172 ? 1.496 -14.357 -4.663 1.00 95.94 172 ASP A N 1
ATOM 1270 C CA . ASP A 1 172 ? 2.097 -15.689 -4.578 1.00 95.94 172 ASP A CA 1
ATOM 1271 C C . ASP A 1 172 ? 1.071 -16.846 -4.539 1.00 95.94 172 ASP A C 1
ATOM 1273 O O . ASP A 1 172 ? 1.439 -18.005 -4.804 1.00 95.94 172 ASP A O 1
ATOM 1277 N N . GLY A 1 173 ? -0.221 -16.522 -4.436 1.00 95.81 173 GLY A N 1
ATOM 1278 C CA . GLY A 1 173 ? -1.358 -17.438 -4.513 1.00 95.81 173 GLY A CA 1
ATOM 1279 C C . GLY A 1 173 ? -1.501 -18.312 -3.273 1.00 95.81 173 GLY A C 1
ATOM 1280 O O . GLY A 1 173 ? -2.003 -19.439 -3.375 1.00 95.81 173 GLY A O 1
ATOM 1281 N N . ASP A 1 174 ? -0.983 -17.857 -2.136 1.00 96.62 174 ASP A N 1
ATOM 1282 C CA . ASP A 1 174 ? -1.031 -18.584 -0.879 1.00 96.62 174 ASP A CA 1
ATOM 1283 C C . ASP A 1 174 ? -2.281 -18.258 -0.041 1.00 96.62 174 ASP A C 1
ATOM 1285 O O . ASP A 1 174 ? -2.530 -18.918 0.978 1.00 96.62 174 ASP A O 1
ATOM 1289 N N . GLY A 1 175 ? -3.109 -17.319 -0.499 1.00 94.81 175 GLY A N 1
ATOM 1290 C CA . GLY A 1 175 ? -4.338 -16.876 0.147 1.00 94.81 175 GLY A CA 1
ATOM 1291 C C . GLY A 1 175 ? -4.147 -15.748 1.160 1.00 94.81 175 GLY A C 1
ATOM 1292 O O . GLY A 1 175 ? -5.099 -15.451 1.882 1.00 94.81 175 GLY A O 1
ATOM 1293 N N . CYS A 1 176 ? -2.955 -15.158 1.258 1.00 96.94 176 CYS A N 1
ATOM 1294 C CA . CYS A 1 176 ? -2.687 -13.960 2.046 1.00 96.94 176 CYS A CA 1
ATOM 1295 C C . CYS A 1 176 ? -2.381 -12.760 1.154 1.00 96.94 176 CYS A C 1
ATOM 1297 O O . CYS A 1 176 ? -1.869 -12.891 0.051 1.00 96.94 176 CYS A O 1
ATOM 1299 N N . ALA A 1 177 ? -2.691 -11.565 1.647 1.00 95.50 177 ALA A N 1
ATOM 1300 C CA . ALA A 1 177 ? -2.296 -10.341 0.971 1.00 95.50 177 ALA A CA 1
ATOM 1301 C C . ALA A 1 177 ? -0.778 -10.128 1.056 1.00 95.50 177 ALA A C 1
ATOM 1303 O O . ALA A 1 177 ? -0.195 -10.228 2.133 1.00 95.50 177 ALA A O 1
ATOM 1304 N N . ASP A 1 178 ? -0.168 -9.758 -0.065 1.00 97.50 178 ASP A N 1
ATOM 1305 C CA . ASP A 1 178 ? 1.242 -9.408 -0.185 1.00 97.50 178 ASP A CA 1
ATOM 1306 C C . ASP A 1 178 ? 1.459 -7.897 -0.124 1.00 97.50 178 ASP A C 1
ATOM 1308 O O . 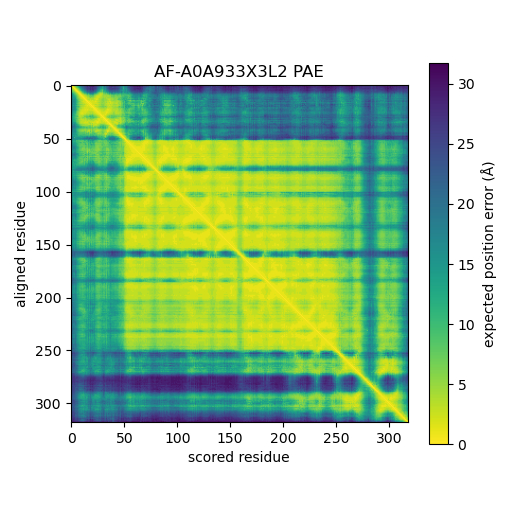ASP A 1 178 ? 0.530 -7.086 -0.230 1.00 97.50 178 ASP A O 1
ATOM 1312 N N . VAL A 1 179 ? 2.721 -7.508 0.055 1.00 96.94 179 VAL A N 1
ATOM 1313 C CA . VAL A 1 179 ? 3.109 -6.121 0.319 1.00 96.94 179 VAL A CA 1
ATOM 1314 C C . VAL A 1 179 ? 4.091 -5.633 -0.732 1.00 96.94 179 VAL A C 1
ATOM 1316 O O . VAL A 1 179 ? 5.086 -6.294 -1.036 1.00 96.94 179 VAL A O 1
ATOM 1319 N N . VAL A 1 180 ? 3.841 -4.430 -1.244 1.00 95.44 180 VAL A N 1
ATOM 1320 C CA . VAL A 1 180 ? 4.729 -3.709 -2.156 1.00 95.44 180 VAL A CA 1
ATOM 1321 C C . VAL A 1 180 ? 5.273 -2.462 -1.466 1.00 95.44 180 VAL A C 1
ATOM 1323 O O . VAL A 1 180 ? 4.552 -1.750 -0.768 1.00 95.44 180 VAL A O 1
ATOM 1326 N N . PHE A 1 181 ? 6.566 -2.191 -1.620 1.00 94.00 181 PHE A N 1
ATOM 1327 C CA . PHE A 1 181 ? 7.208 -1.043 -0.983 1.00 94.00 181 PHE A CA 1
ATOM 1328 C C . PHE A 1 181 ? 8.458 -0.577 -1.728 1.00 94.00 181 PHE A C 1
ATOM 1330 O O . PHE A 1 181 ? 8.995 -1.248 -2.612 1.00 94.00 181 PHE A O 1
ATOM 1337 N N . ASN A 1 182 ? 8.950 0.606 -1.365 1.00 90.50 182 ASN A N 1
ATOM 1338 C CA . ASN A 1 182 ? 10.169 1.138 -1.960 1.00 90.50 182 ASN A CA 1
ATOM 1339 C C . ASN A 1 182 ? 11.428 0.366 -1.531 1.00 90.50 182 ASN A C 1
ATOM 1341 O O . ASN A 1 182 ? 11.729 0.215 -0.343 1.00 90.50 182 ASN A O 1
ATOM 1345 N N . GLY A 1 183 ? 12.204 -0.058 -2.529 1.00 87.31 183 GLY A N 1
ATOM 1346 C CA . GLY A 1 183 ? 13.556 -0.565 -2.345 1.00 87.31 183 GLY A CA 1
ATOM 1347 C C . GLY A 1 183 ? 14.615 0.530 -2.482 1.00 87.31 183 GLY A C 1
ATOM 1348 O O . GLY A 1 183 ? 14.377 1.722 -2.266 1.00 87.31 183 GLY A O 1
ATOM 1349 N N . GLU A 1 184 ? 15.808 0.106 -2.892 1.00 83.62 184 GLU A N 1
ATOM 1350 C CA . GLU A 1 184 ? 16.894 1.014 -3.255 1.00 83.62 184 GLU A CA 1
ATOM 1351 C C . GLU A 1 184 ? 16.587 1.815 -4.537 1.00 83.62 184 GLU A C 1
ATOM 1353 O O . GLU A 1 184 ? 15.538 1.666 -5.164 1.00 83.62 184 GLU A O 1
ATOM 1358 N N . ALA A 1 185 ? 17.512 2.682 -4.958 1.00 79.62 185 ALA A N 1
ATOM 1359 C CA . ALA A 1 185 ? 17.292 3.552 -6.111 1.00 79.62 185 ALA A CA 1
ATOM 1360 C C . ALA A 1 185 ? 16.953 2.739 -7.373 1.00 79.62 185 ALA A C 1
ATOM 1362 O O . ALA A 1 185 ? 17.768 1.953 -7.855 1.00 79.62 185 ALA A O 1
ATOM 1363 N N . GLY A 1 186 ? 15.754 2.961 -7.922 1.00 82.75 186 GLY A N 1
ATOM 1364 C CA . GLY A 1 186 ? 15.268 2.247 -9.107 1.00 82.75 186 GLY A CA 1
ATOM 1365 C C . GLY A 1 186 ? 14.675 0.862 -8.824 1.00 82.75 186 GLY A C 1
ATOM 1366 O O . GLY A 1 186 ? 14.453 0.115 -9.775 1.00 82.75 186 GLY A O 1
ATOM 1367 N N . SER A 1 187 ? 14.401 0.530 -7.559 1.00 89.44 187 SER A N 1
ATOM 1368 C CA . SER A 1 187 ? 13.790 -0.731 -7.125 1.00 89.44 187 SER A CA 1
ATOM 1369 C C . SER A 1 187 ? 12.460 -0.496 -6.398 1.00 89.44 187 SER A C 1
ATOM 1371 O O . SER A 1 187 ? 12.330 0.390 -5.547 1.00 89.44 187 SER A O 1
ATOM 1373 N N . VAL A 1 188 ? 11.470 -1.317 -6.740 1.00 93.25 188 VAL A N 1
ATOM 1374 C CA . VAL A 1 188 ? 10.241 -1.522 -5.968 1.00 93.25 188 VAL A CA 1
ATOM 1375 C C . VAL A 1 188 ? 10.205 -2.994 -5.584 1.00 93.25 188 VAL A C 1
ATOM 1377 O O . VAL A 1 188 ? 10.299 -3.863 -6.449 1.00 93.25 188 VAL A O 1
ATOM 1380 N N . LEU A 1 189 ? 10.130 -3.265 -4.288 1.00 94.88 189 LEU A N 1
ATOM 1381 C CA . LEU A 1 189 ? 10.185 -4.610 -3.737 1.00 94.88 189 LEU A CA 1
ATOM 1382 C C . LEU A 1 189 ? 8.777 -5.115 -3.460 1.00 94.88 189 LEU A C 1
ATOM 1384 O O . LEU A 1 189 ? 7.904 -4.354 -3.047 1.00 94.88 189 LEU A O 1
ATOM 1388 N N . VAL A 1 190 ? 8.598 -6.414 -3.655 1.00 96.94 190 VAL A N 1
ATOM 1389 C CA . VAL A 1 190 ? 7.378 -7.142 -3.323 1.00 96.94 190 VAL A CA 1
ATOM 1390 C C . VAL A 1 190 ? 7.750 -8.288 -2.394 1.00 96.94 190 VAL A C 1
ATOM 1392 O O . VAL A 1 190 ? 8.696 -9.028 -2.681 1.00 96.94 190 VAL A O 1
ATOM 1395 N N . ILE A 1 191 ? 7.023 -8.438 -1.292 1.00 97.62 191 ILE A N 1
ATOM 1396 C CA . ILE A 1 191 ? 7.214 -9.512 -0.313 1.00 97.62 191 ILE A CA 1
ATOM 1397 C C . ILE A 1 191 ? 5.899 -10.231 -0.036 1.00 97.62 191 ILE A C 1
ATOM 1399 O O . ILE A 1 191 ? 4.838 -9.613 -0.051 1.00 97.62 191 ILE A O 1
ATOM 1403 N N . SER A 1 192 ? 6.008 -11.515 0.287 1.00 97.75 192 SER A N 1
ATOM 1404 C CA . SER A 1 192 ? 4.901 -12.324 0.781 1.00 97.75 192 SER A CA 1
ATOM 1405 C C . SER A 1 192 ? 4.450 -11.786 2.134 1.00 97.75 192 SER A C 1
ATOM 1407 O O . SER A 1 192 ? 5.269 -11.701 3.057 1.00 97.75 192 SER A O 1
ATOM 1409 N N . GLY A 1 193 ? 3.173 -11.436 2.281 1.00 96.44 193 GLY A N 1
ATOM 1410 C CA . GLY A 1 193 ? 2.661 -10.941 3.565 1.00 96.44 193 GLY A CA 1
ATOM 1411 C C . GLY A 1 193 ? 2.660 -12.024 4.641 1.00 96.44 193 GLY A C 1
ATOM 1412 O O . GLY A 1 193 ? 2.926 -11.746 5.812 1.00 96.44 193 GLY A O 1
ATOM 1413 N N . ARG A 1 194 ? 2.484 -13.288 4.235 1.00 96.62 194 ARG A N 1
ATOM 1414 C CA . ARG A 1 194 ? 2.495 -14.425 5.157 1.00 96.62 194 ARG A CA 1
ATOM 1415 C C . ARG A 1 194 ? 3.886 -14.737 5.675 1.00 96.62 194 ARG A C 1
ATOM 1417 O O . ARG A 1 194 ? 4.059 -14.999 6.866 1.00 96.62 194 ARG A O 1
ATOM 1424 N N . THR A 1 195 ? 4.881 -14.759 4.792 1.00 96.75 195 THR A N 1
ATOM 1425 C CA . THR A 1 195 ? 6.214 -15.290 5.124 1.00 96.75 195 THR A CA 1
ATOM 1426 C C . THR A 1 195 ? 7.295 -14.225 5.281 1.00 96.75 195 THR A C 1
ATOM 1428 O O . THR A 1 195 ? 8.365 -14.538 5.805 1.00 96.75 195 THR A O 1
ATOM 1431 N N . GLY A 1 196 ? 7.055 -12.997 4.815 1.00 94.94 196 GLY A N 1
ATOM 1432 C CA . GLY A 1 196 ? 8.058 -11.934 4.734 1.00 94.94 196 GLY A CA 1
ATOM 1433 C C . GLY A 1 196 ? 9.132 -12.183 3.666 1.00 94.94 196 GLY A C 1
ATOM 1434 O O . GLY A 1 196 ? 10.104 -11.431 3.575 1.00 94.94 196 GLY A O 1
ATOM 1435 N N . ALA A 1 197 ? 9.002 -13.246 2.863 1.00 96.38 197 ALA A N 1
ATOM 1436 C CA . ALA A 1 197 ? 9.961 -13.586 1.821 1.00 96.38 197 ALA A CA 1
ATOM 1437 C C . ALA A 1 197 ? 9.821 -12.652 0.612 1.00 96.38 197 ALA A C 1
ATOM 1439 O O . ALA A 1 197 ? 8.715 -12.321 0.201 1.00 96.38 197 ALA A O 1
ATOM 1440 N N . GLY A 1 198 ? 10.946 -12.261 0.008 1.00 96.12 198 GLY A N 1
ATOM 1441 C CA . GLY A 1 198 ? 10.945 -11.501 -1.244 1.00 96.12 198 GLY A CA 1
ATOM 1442 C C . GLY A 1 198 ? 10.353 -12.309 -2.397 1.00 96.12 198 GLY A C 1
ATOM 1443 O O . GLY A 1 198 ? 10.828 -13.409 -2.677 1.00 96.12 198 GLY A O 1
ATOM 1444 N N . LEU A 1 199 ? 9.354 -11.735 -3.065 1.00 97.12 199 LEU A N 1
ATOM 1445 C CA . LEU A 1 199 ? 8.731 -12.272 -4.274 1.00 97.12 199 LEU A CA 1
ATOM 1446 C C . LEU A 1 199 ? 9.386 -11.673 -5.518 1.00 97.12 199 LEU A C 1
ATOM 1448 O O . LEU A 1 199 ? 9.901 -12.408 -6.360 1.00 97.12 199 LEU A O 1
ATOM 1452 N N . TYR A 1 200 ? 9.443 -10.339 -5.595 1.00 97.12 200 TYR A N 1
ATOM 1453 C CA . TYR A 1 200 ? 9.972 -9.627 -6.758 1.00 97.12 200 TYR A CA 1
ATOM 1454 C C . TYR A 1 200 ? 10.791 -8.393 -6.381 1.00 97.12 200 TYR A C 1
ATOM 1456 O O . TYR A 1 200 ? 10.556 -7.734 -5.368 1.00 97.12 200 TYR A O 1
ATOM 1464 N N . ASP A 1 201 ? 11.734 -8.060 -7.262 1.00 95.06 201 ASP A N 1
ATOM 1465 C CA . ASP A 1 201 ? 12.467 -6.795 -7.284 1.00 95.06 201 ASP A CA 1
ATOM 1466 C C . ASP A 1 201 ? 12.229 -6.131 -8.648 1.00 95.06 201 ASP A C 1
ATOM 1468 O O . ASP A 1 201 ? 12.878 -6.442 -9.652 1.00 95.06 201 ASP A O 1
ATOM 1472 N N . LEU A 1 202 ? 11.222 -5.260 -8.694 1.00 94.25 202 LEU A N 1
ATOM 1473 C CA . LEU A 1 202 ? 10.728 -4.621 -9.906 1.00 94.25 202 LEU A CA 1
ATOM 1474 C C . LEU A 1 202 ? 11.601 -3.408 -10.234 1.00 94.25 202 LEU A C 1
ATOM 1476 O O . LEU A 1 202 ? 11.451 -2.324 -9.659 1.00 94.25 202 LEU A O 1
ATOM 1480 N N . ARG A 1 203 ? 12.526 -3.590 -11.183 1.00 92.31 203 ARG A N 1
ATOM 1481 C CA . ARG A 1 203 ? 13.497 -2.561 -11.581 1.00 92.31 203 ARG A CA 1
ATOM 1482 C C . ARG A 1 203 ? 13.237 -2.007 -12.974 1.00 92.31 203 ARG A C 1
ATOM 1484 O O . ARG A 1 203 ? 13.109 -2.751 -13.951 1.00 92.31 203 ARG A O 1
ATOM 1491 N N . ARG A 1 204 ? 13.287 -0.678 -13.089 1.00 90.50 204 ARG A N 1
ATOM 1492 C CA . ARG A 1 204 ? 13.353 0.036 -14.370 1.00 90.50 204 ARG A CA 1
ATOM 1493 C C . ARG A 1 204 ? 14.326 1.217 -14.282 1.00 90.50 204 ARG A C 1
ATOM 1495 O O . ARG A 1 204 ? 14.347 1.913 -13.268 1.00 90.50 204 ARG A O 1
ATOM 1502 N N . PRO A 1 205 ? 15.101 1.501 -15.345 1.00 88.81 205 PRO A N 1
ATOM 1503 C CA . PRO A 1 205 ? 15.992 2.658 -15.404 1.00 88.81 205 PRO A CA 1
ATOM 1504 C C . PRO A 1 205 ? 15.205 3.933 -15.756 1.00 88.81 205 PRO A C 1
ATOM 1506 O O . PRO A 1 205 ? 15.504 4.605 -16.740 1.00 88.81 205 PRO A O 1
ATOM 1509 N N . LEU A 1 206 ? 14.154 4.226 -14.988 1.00 84.56 206 LEU A N 1
ATOM 1510 C CA . LEU A 1 206 ? 13.233 5.332 -15.237 1.00 84.56 206 LEU A CA 1
ATOM 1511 C C . LEU A 1 206 ? 13.337 6.390 -14.144 1.00 84.56 206 LEU A C 1
ATOM 1513 O O . LEU A 1 206 ? 13.471 6.086 -12.955 1.00 84.56 206 LEU A O 1
ATOM 1517 N N . ASP A 1 207 ? 13.222 7.649 -14.557 1.00 82.88 207 ASP A N 1
ATOM 1518 C CA . ASP A 1 207 ? 13.233 8.774 -13.636 1.00 82.88 207 ASP A CA 1
ATOM 1519 C C . ASP A 1 207 ? 12.045 8.700 -12.688 1.00 82.88 207 ASP A C 1
ATOM 1521 O O . ASP A 1 207 ? 10.884 8.598 -13.091 1.00 82.88 207 ASP A O 1
ATOM 1525 N N . ARG A 1 208 ? 12.357 8.791 -11.398 1.00 81.81 208 ARG A N 1
ATOM 1526 C CA . ARG A 1 208 ? 11.382 8.654 -10.322 1.00 81.81 208 ARG A CA 1
ATOM 1527 C C . ARG A 1 208 ? 10.594 7.339 -10.346 1.00 81.81 208 ARG A C 1
ATOM 1529 O O . ARG A 1 208 ? 9.452 7.322 -9.898 1.00 81.81 208 ARG A O 1
ATOM 1536 N N . TRP A 1 209 ? 11.204 6.243 -10.782 1.00 88.00 209 TRP A N 1
ATOM 1537 C CA . TRP A 1 209 ? 10.633 4.908 -10.613 1.00 88.00 209 TRP A CA 1
ATOM 1538 C C . TRP A 1 209 ? 10.185 4.629 -9.167 1.00 88.00 209 TRP A C 1
ATOM 1540 O O . TRP A 1 209 ? 10.902 4.961 -8.216 1.00 88.00 209 TRP A O 1
ATOM 1550 N N . GLY A 1 210 ? 8.993 4.053 -8.999 1.00 86.00 210 GLY A N 1
ATOM 1551 C CA . GLY A 1 210 ? 8.429 3.738 -7.687 1.00 86.00 210 GLY A CA 1
ATOM 1552 C C . GLY A 1 210 ? 8.009 4.968 -6.886 1.00 86.00 210 GLY A C 1
ATOM 1553 O O . GLY A 1 210 ? 8.061 4.938 -5.662 1.00 86.00 210 GLY A O 1
ATOM 1554 N N . GLU A 1 211 ? 7.670 6.084 -7.540 1.00 79.50 211 GLU A N 1
ATOM 1555 C CA . GLU A 1 211 ? 7.105 7.250 -6.832 1.00 79.50 211 GLU A CA 1
ATOM 1556 C C . GLU A 1 211 ? 5.677 6.977 -6.359 1.00 79.50 211 GLU A C 1
ATOM 1558 O O . GLU A 1 211 ? 5.268 7.457 -5.307 1.00 79.50 211 GLU A O 1
ATOM 1563 N N . VAL A 1 212 ? 4.950 6.183 -7.143 1.00 80.75 212 VAL A N 1
ATOM 1564 C CA . VAL A 1 212 ? 3.639 5.627 -6.823 1.00 80.75 212 VAL A CA 1
ATOM 1565 C C . VAL A 1 212 ? 3.627 4.173 -7.273 1.00 80.75 212 VAL A C 1
ATOM 1567 O O . VAL A 1 212 ? 4.255 3.829 -8.278 1.00 80.75 212 VAL A O 1
ATOM 1570 N N . PHE A 1 213 ? 2.930 3.328 -6.536 1.00 88.00 213 PHE A N 1
ATOM 1571 C CA . PHE A 1 213 ? 2.647 1.948 -6.901 1.00 88.00 213 PHE A CA 1
ATOM 1572 C C . PHE A 1 213 ? 1.409 1.494 -6.138 1.00 88.00 213 PHE A C 1
ATOM 1574 O O . PHE A 1 213 ? 1.102 2.063 -5.089 1.00 88.00 213 PHE A O 1
ATOM 1581 N N . ASP A 1 214 ? 0.719 0.501 -6.678 1.00 85.31 214 ASP A N 1
ATOM 1582 C CA . ASP A 1 214 ? -0.449 -0.108 -6.048 1.00 85.31 214 ASP A CA 1
ATOM 1583 C C . ASP A 1 214 ? -0.686 -1.509 -6.626 1.00 85.31 214 ASP A C 1
ATOM 1585 O O . ASP A 1 214 ? -0.258 -1.796 -7.754 1.00 85.31 214 ASP A O 1
ATOM 1589 N N . GLY A 1 215 ? -1.375 -2.363 -5.871 1.00 86.25 215 GLY A N 1
ATOM 1590 C CA . GLY A 1 215 ? -2.044 -3.528 -6.445 1.00 86.25 215 GLY A CA 1
ATOM 1591 C C . GLY A 1 215 ? -3.184 -3.060 -7.353 1.00 86.25 215 GLY A C 1
ATOM 1592 O O . GLY A 1 215 ? -3.846 -2.072 -7.052 1.00 86.25 215 GLY A O 1
ATOM 1593 N N . VAL A 1 216 ? -3.394 -3.718 -8.492 1.00 84.25 216 VAL A N 1
ATOM 1594 C CA . VAL A 1 216 ? -4.367 -3.267 -9.510 1.00 84.25 216 VAL A CA 1
ATOM 1595 C C . VAL A 1 216 ? -5.370 -4.343 -9.925 1.00 84.25 216 VAL A C 1
ATOM 1597 O O . VAL A 1 216 ? -6.074 -4.184 -10.918 1.00 84.25 216 VAL A O 1
ATOM 1600 N N . GLY A 1 217 ? -5.483 -5.413 -9.134 1.00 82.00 217 GLY A N 1
ATOM 1601 C CA . GLY A 1 217 ? -6.321 -6.565 -9.467 1.00 82.00 217 GLY A CA 1
ATOM 1602 C C . GLY A 1 217 ? -5.727 -7.404 -10.601 1.00 82.00 217 GLY A C 1
ATOM 1603 O O . GLY A 1 217 ? -4.610 -7.153 -11.033 1.00 82.00 217 GLY A O 1
ATOM 1604 N N . ASP A 1 218 ? -6.447 -8.436 -11.031 1.00 84.38 218 ASP A N 1
ATOM 1605 C CA . ASP A 1 218 ? -5.994 -9.389 -12.057 1.00 84.38 218 ASP A CA 1
ATOM 1606 C C . ASP A 1 218 ? -6.265 -8.822 -13.463 1.00 84.38 218 ASP A C 1
ATOM 1608 O O . ASP A 1 218 ? -7.373 -8.949 -13.997 1.00 84.38 218 ASP A O 1
ATOM 1612 N N . ILE A 1 219 ? -5.281 -8.114 -14.025 1.00 80.81 219 ILE A N 1
ATOM 1613 C CA . ILE A 1 219 ? -5.401 -7.421 -15.315 1.00 80.81 219 ILE A CA 1
ATOM 1614 C C . ILE A 1 219 ? -5.225 -8.421 -16.462 1.00 80.81 219 ILE A C 1
ATOM 1616 O O . ILE A 1 219 ? -5.930 -8.333 -17.466 1.00 80.81 219 ILE A O 1
ATOM 1620 N N . ASP A 1 220 ? -4.317 -9.391 -16.347 1.00 82.88 220 ASP A N 1
ATOM 1621 C CA . ASP A 1 220 ? -4.103 -10.388 -17.406 1.00 82.88 220 ASP A CA 1
ATOM 1622 C C . ASP A 1 220 ? -5.008 -11.634 -17.321 1.00 82.88 220 ASP A C 1
ATOM 1624 O O . ASP A 1 220 ? -4.981 -12.481 -18.225 1.00 82.88 220 ASP A O 1
ATOM 1628 N N . ALA A 1 221 ? -5.876 -11.695 -16.308 1.00 85.69 221 ALA A N 1
ATOM 1629 C CA . ALA A 1 221 ? -6.818 -12.776 -16.038 1.00 85.69 221 ALA A CA 1
ATOM 1630 C C . ALA A 1 221 ? -6.134 -14.132 -15.787 1.00 85.69 221 ALA A C 1
ATOM 1632 O O . ALA A 1 221 ? -6.683 -15.190 -16.136 1.00 85.69 221 ALA A O 1
ATOM 1633 N N . ASP A 1 222 ? -4.926 -14.125 -15.216 1.00 87.31 222 ASP A N 1
ATOM 1634 C CA . ASP A 1 222 ? -4.163 -15.337 -14.925 1.00 87.31 222 ASP A CA 1
ATOM 1635 C C . ASP A 1 222 ? -4.513 -15.998 -13.579 1.00 87.31 222 ASP A C 1
ATOM 1637 O O . ASP A 1 222 ? -4.020 -17.100 -13.271 1.00 87.31 222 ASP A O 1
ATOM 1641 N N . GLY A 1 223 ? -5.427 -15.374 -12.833 1.00 88.00 223 GLY A N 1
ATOM 1642 C CA . GLY A 1 223 ? -5.913 -15.796 -11.530 1.00 88.00 223 GLY A CA 1
ATOM 1643 C C . GLY A 1 223 ? -5.139 -15.199 -10.359 1.00 88.00 223 GLY A C 1
ATOM 1644 O O . GLY A 1 223 ? -5.398 -15.611 -9.224 1.00 88.00 223 GLY A O 1
ATOM 1645 N N . ARG A 1 224 ? -4.192 -14.286 -10.600 1.00 91.50 224 ARG A N 1
ATOM 1646 C CA . ARG A 1 224 ? -3.473 -13.540 -9.564 1.00 91.50 224 ARG A CA 1
ATOM 1647 C C . ARG A 1 224 ? -3.615 -12.038 -9.800 1.00 91.50 224 ARG A C 1
ATOM 1649 O O . ARG A 1 224 ? -3.651 -11.612 -10.943 1.00 91.50 224 ARG A O 1
ATOM 1656 N N . PRO A 1 225 ? -3.711 -11.219 -8.740 1.00 89.94 225 PRO A N 1
ATOM 1657 C CA . PRO A 1 225 ? -3.666 -9.777 -8.903 1.00 89.94 225 PRO A CA 1
ATOM 1658 C C . PRO A 1 225 ? -2.312 -9.333 -9.464 1.00 89.94 225 PRO A C 1
ATOM 1660 O O . PRO A 1 225 ? -1.327 -10.055 -9.371 1.00 89.94 225 PRO A O 1
ATOM 1663 N N . ASP A 1 226 ? -2.261 -8.118 -9.990 1.00 90.81 226 ASP A N 1
ATOM 1664 C CA . ASP A 1 226 ? -1.094 -7.503 -10.607 1.00 90.81 226 ASP A CA 1
ATOM 1665 C C . ASP A 1 226 ? -0.673 -6.239 -9.859 1.00 90.81 226 ASP A C 1
ATOM 1667 O O . ASP A 1 226 ? -1.403 -5.703 -9.021 1.00 90.81 226 ASP A O 1
ATOM 1671 N N . VAL A 1 227 ? 0.516 -5.727 -10.185 1.00 92.25 227 VAL A N 1
ATOM 1672 C CA . VAL A 1 227 ? 1.075 -4.520 -9.561 1.00 92.25 227 VAL A CA 1
ATOM 1673 C C . VAL A 1 227 ? 1.384 -3.473 -10.616 1.00 92.25 227 VAL A C 1
ATOM 1675 O O . VAL A 1 227 ? 2.117 -3.731 -11.573 1.00 92.25 227 VAL A O 1
ATOM 1678 N N . ALA A 1 228 ? 0.902 -2.249 -10.415 1.00 90.06 228 ALA A N 1
ATOM 1679 C CA . ALA A 1 228 ? 1.304 -1.104 -11.218 1.00 90.06 228 ALA A CA 1
ATOM 1680 C C . ALA A 1 228 ? 2.381 -0.294 -10.497 1.00 90.06 228 ALA A C 1
ATOM 1682 O O . ALA A 1 228 ? 2.258 0.027 -9.317 1.00 90.06 228 ALA A O 1
ATOM 1683 N N . VAL A 1 229 ? 3.425 0.096 -11.227 1.00 90.38 229 VAL A N 1
ATOM 1684 C CA . VAL A 1 229 ? 4.482 0.980 -10.732 1.00 90.38 229 VAL A CA 1
ATOM 1685 C C . VAL A 1 229 ? 4.602 2.194 -11.641 1.00 90.38 229 VAL A C 1
ATOM 1687 O O . VAL A 1 229 ? 4.774 2.088 -12.857 1.00 90.38 229 VAL A O 1
ATOM 1690 N N . GLY A 1 230 ? 4.521 3.370 -11.031 1.00 85.25 230 GLY A N 1
ATOM 1691 C CA . GLY A 1 230 ? 4.635 4.654 -11.697 1.00 85.25 230 GLY A CA 1
ATOM 1692 C C . GLY A 1 230 ? 6.042 5.237 -11.635 1.00 85.25 230 GLY A C 1
ATOM 1693 O O . GLY A 1 230 ? 6.792 5.097 -10.665 1.00 85.25 230 GLY A O 1
ATOM 1694 N N . SER A 1 231 ? 6.363 5.967 -12.690 1.00 83.44 231 SER A N 1
ATOM 1695 C CA . SER A 1 231 ? 7.495 6.876 -12.796 1.00 83.44 231 SER A CA 1
ATOM 1696 C C . SER A 1 231 ? 6.993 8.273 -13.149 1.00 83.44 231 SER A C 1
ATOM 1698 O O . SER A 1 231 ? 5.786 8.515 -13.239 1.00 83.44 231 SER A O 1
ATOM 1700 N N . TRP A 1 232 ? 7.910 9.204 -13.401 1.00 77.50 232 TRP A N 1
ATOM 1701 C CA . TRP A 1 232 ? 7.505 10.545 -13.800 1.00 77.50 232 TRP A CA 1
ATOM 1702 C C . TRP A 1 232 ? 6.792 10.580 -15.160 1.00 77.50 232 TRP A C 1
ATOM 1704 O O . TRP A 1 232 ? 6.012 11.489 -15.380 1.00 77.50 232 TRP A O 1
ATOM 1714 N N . ASN A 1 233 ? 7.023 9.639 -16.080 1.00 78.06 233 ASN A N 1
ATOM 1715 C CA . ASN A 1 233 ? 6.432 9.718 -17.429 1.00 78.06 233 ASN A CA 1
ATOM 1716 C C . ASN A 1 233 ? 5.965 8.372 -17.998 1.00 78.06 233 ASN A C 1
ATOM 1718 O O . ASN A 1 233 ? 5.749 8.227 -19.204 1.00 78.06 233 ASN A O 1
ATOM 1722 N N . GLN A 1 234 ? 5.882 7.363 -17.141 1.00 83.56 234 GLN A N 1
ATOM 1723 C CA . GLN A 1 234 ? 5.504 6.019 -17.534 1.00 83.56 234 GLN A CA 1
ATOM 1724 C C . GLN A 1 234 ? 4.906 5.268 -16.352 1.00 83.56 234 GLN A C 1
ATOM 1726 O O . GLN A 1 234 ? 5.407 5.384 -15.232 1.00 83.56 234 GLN A O 1
ATOM 1731 N N . VAL A 1 235 ? 3.901 4.450 -16.633 1.00 86.12 235 VAL A N 1
ATOM 1732 C CA . VAL A 1 235 ? 3.379 3.417 -15.734 1.00 86.12 235 VAL A CA 1
ATOM 1733 C C . VAL A 1 235 ? 3.685 2.067 -16.343 1.00 86.12 235 VAL A C 1
ATOM 1735 O O . VAL A 1 235 ? 3.530 1.888 -17.553 1.00 86.12 235 VAL A O 1
ATOM 1738 N N . VAL A 1 236 ? 4.111 1.123 -15.519 1.00 89.50 236 VAL A N 1
ATOM 1739 C CA . VAL A 1 236 ? 4.306 -0.262 -15.939 1.00 89.50 236 VAL A CA 1
ATOM 1740 C C . VAL A 1 236 ? 3.473 -1.157 -15.040 1.00 89.50 236 VAL A C 1
ATOM 1742 O O . VAL A 1 236 ? 3.546 -1.031 -13.820 1.00 89.50 236 VAL A O 1
ATOM 1745 N N . VAL A 1 237 ? 2.699 -2.046 -15.650 1.00 90.12 237 VAL A N 1
ATOM 1746 C CA . VAL A 1 237 ? 1.961 -3.109 -14.963 1.00 90.12 237 VAL A CA 1
ATOM 1747 C C . VAL A 1 237 ? 2.798 -4.380 -15.026 1.00 90.12 237 VAL A C 1
ATOM 1749 O O . VAL A 1 237 ? 3.293 -4.738 -16.099 1.00 90.12 237 VAL A O 1
ATOM 1752 N N . PHE A 1 238 ? 2.961 -5.041 -13.888 1.00 94.56 238 PHE A N 1
ATOM 1753 C CA . PHE A 1 238 ? 3.672 -6.302 -13.731 1.00 94.56 238 PHE A CA 1
ATOM 1754 C C . PHE A 1 238 ? 2.705 -7.398 -13.315 1.00 94.56 238 PHE A C 1
ATOM 1756 O O . PHE A 1 238 ? 1.890 -7.175 -12.423 1.00 94.56 238 PHE A O 1
ATOM 1763 N N . SER A 1 239 ? 2.862 -8.571 -13.924 1.00 94.31 239 SER A N 1
ATOM 1764 C CA . SER A 1 239 ? 2.112 -9.769 -13.562 1.00 94.31 239 SER A CA 1
ATOM 1765 C C . SER A 1 239 ? 2.448 -10.172 -12.134 1.00 94.31 239 SER A C 1
ATOM 1767 O O . SER A 1 239 ? 3.628 -10.366 -11.820 1.00 94.31 239 SER A O 1
ATOM 1769 N N . GLY A 1 240 ? 1.450 -10.349 -11.274 1.00 93.38 240 GLY A N 1
ATOM 1770 C CA . GLY A 1 240 ? 1.693 -10.841 -9.916 1.00 93.38 240 GLY A CA 1
ATOM 1771 C C . GLY A 1 240 ? 2.186 -12.276 -9.874 1.00 93.38 240 GLY A C 1
ATOM 1772 O O . GLY A 1 240 ? 2.946 -12.664 -8.986 1.00 93.38 240 GLY A O 1
ATOM 1773 N N . ARG A 1 241 ? 1.833 -13.073 -10.879 1.00 94.62 241 ARG A N 1
ATOM 1774 C CA . ARG A 1 241 ? 2.245 -14.472 -10.973 1.00 94.62 241 ARG A CA 1
ATOM 1775 C C . ARG A 1 241 ? 3.674 -14.678 -11.444 1.00 94.62 241 ARG A C 1
ATOM 1777 O O . ARG A 1 241 ? 4.287 -15.680 -11.074 1.00 94.62 241 ARG A O 1
ATOM 1784 N N . THR A 1 242 ? 4.175 -13.801 -12.310 1.00 95.94 242 THR A N 1
ATOM 1785 C CA . THR A 1 242 ? 5.474 -13.999 -12.977 1.00 95.94 242 THR A CA 1
ATOM 1786 C C . THR A 1 242 ? 6.495 -12.904 -12.681 1.00 95.94 242 THR A C 1
ATOM 1788 O O . THR A 1 242 ? 7.692 -13.133 -12.852 1.00 95.94 242 THR A O 1
ATOM 1791 N N . GLY A 1 243 ? 6.050 -11.719 -12.255 1.00 94.00 243 GLY A N 1
ATOM 1792 C CA . GLY A 1 243 ? 6.882 -10.524 -12.122 1.00 94.00 243 GLY A CA 1
ATOM 1793 C C . GLY A 1 243 ? 7.295 -9.905 -13.462 1.00 94.00 243 GLY A C 1
ATOM 1794 O O . GLY A 1 243 ? 8.080 -8.954 -13.485 1.00 94.00 243 GLY A O 1
ATOM 1795 N N . GLU A 1 244 ? 6.805 -10.430 -14.590 1.00 95.31 244 GLU A N 1
ATOM 1796 C CA . GLU A 1 244 ? 7.086 -9.882 -15.915 1.00 95.31 244 GLU A CA 1
ATOM 1797 C C . GLU A 1 244 ? 6.221 -8.649 -16.196 1.00 95.31 244 GLU A C 1
ATOM 1799 O O . GLU A 1 244 ? 5.094 -8.527 -15.721 1.00 95.31 244 GLU A O 1
ATOM 1804 N N . SER A 1 245 ? 6.746 -7.706 -16.981 1.00 94.00 245 SER A N 1
ATOM 1805 C CA . SER A 1 245 ? 5.975 -6.531 -17.388 1.00 94.00 245 SER A CA 1
ATOM 1806 C C . SER A 1 245 ? 4.909 -6.920 -18.407 1.00 94.00 245 SER A C 1
ATOM 1808 O O . SER A 1 245 ? 5.246 -7.316 -19.524 1.00 94.00 245 SER A O 1
ATOM 1810 N N . LEU A 1 246 ? 3.648 -6.730 -18.039 1.00 88.50 246 LEU A N 1
ATOM 1811 C CA . LEU A 1 246 ? 2.481 -6.956 -18.885 1.00 88.50 246 LEU A CA 1
ATOM 1812 C C . LEU A 1 246 ? 2.224 -5.775 -19.810 1.00 88.50 246 LEU A C 1
ATOM 1814 O O . LEU A 1 246 ? 1.929 -5.938 -20.995 1.00 88.50 246 LEU A O 1
ATOM 1818 N N . ARG A 1 247 ? 2.339 -4.560 -19.262 1.00 84.12 247 ARG A N 1
ATOM 1819 C CA . ARG A 1 247 ? 1.945 -3.349 -19.974 1.00 84.12 247 ARG A CA 1
ATOM 1820 C C . ARG A 1 247 ? 2.810 -2.158 -19.632 1.00 84.12 247 ARG A C 1
ATOM 1822 O O . ARG A 1 247 ? 3.153 -1.940 -18.479 1.00 84.12 247 ARG A O 1
ATOM 1829 N N . GLU A 1 248 ? 3.089 -1.346 -20.644 1.00 87.88 248 GLU A N 1
ATOM 1830 C CA . GLU A 1 248 ? 3.809 -0.085 -20.516 1.00 87.88 248 GLU A CA 1
ATOM 1831 C C . GLU A 1 248 ? 2.961 1.059 -21.076 1.00 87.88 248 GLU A C 1
ATOM 1833 O O . GLU A 1 248 ? 2.608 1.080 -22.255 1.00 87.88 248 GLU A O 1
ATOM 1838 N N . ILE A 1 249 ? 2.619 2.015 -20.216 1.00 79.25 249 ILE A N 1
ATOM 1839 C CA . ILE A 1 249 ? 1.804 3.180 -20.554 1.00 79.25 249 ILE A CA 1
ATOM 1840 C C . ILE A 1 249 ? 2.717 4.400 -20.494 1.00 79.25 249 ILE A C 1
ATOM 1842 O O . ILE A 1 249 ? 3.118 4.840 -19.418 1.00 79.25 249 ILE A O 1
ATOM 1846 N N . HIS A 1 250 ? 3.070 4.928 -21.661 1.00 81.06 250 HIS A N 1
ATOM 1847 C CA . HIS A 1 250 ? 3.920 6.110 -21.793 1.00 81.06 250 HIS A CA 1
ATOM 1848 C C . HIS A 1 250 ? 3.105 7.403 -21.684 1.00 81.06 250 HIS A C 1
ATOM 1850 O O . HIS A 1 250 ? 1.902 7.411 -21.949 1.00 81.06 250 HIS A O 1
ATOM 1856 N N . GLU A 1 251 ? 3.781 8.499 -21.330 1.00 71.44 251 GLU A N 1
ATOM 1857 C CA . GLU A 1 251 ? 3.170 9.830 -21.170 1.00 71.44 251 GLU A CA 1
ATOM 1858 C C . GLU A 1 251 ? 2.081 9.866 -20.085 1.00 71.44 251 GLU A C 1
ATOM 1860 O O . GLU A 1 251 ? 1.162 10.685 -20.111 1.00 71.44 251 GLU A O 1
ATOM 1865 N N . ALA A 1 252 ? 2.193 8.962 -19.113 1.00 64.50 252 ALA A N 1
ATOM 1866 C CA . ALA A 1 252 ? 1.340 8.881 -17.939 1.00 64.50 252 ALA A CA 1
ATOM 1867 C C . ALA A 1 252 ? 2.138 9.265 -16.686 1.00 64.50 252 ALA A C 1
ATOM 1869 O O . ALA A 1 252 ? 3.274 8.826 -16.502 1.00 64.50 252 ALA A O 1
ATOM 1870 N N . CYS A 1 253 ? 1.543 10.101 -15.833 1.00 63.25 253 CYS A N 1
ATOM 1871 C CA . CYS A 1 253 ? 2.140 10.617 -14.603 1.00 63.25 253 CYS A CA 1
ATOM 1872 C C . CYS A 1 253 ? 1.145 10.511 -13.438 1.00 63.25 253 CYS A C 1
ATOM 1874 O O . CYS A 1 253 ? 0.021 10.972 -13.576 1.00 63.25 253 CYS A O 1
ATOM 1876 N N . LEU A 1 254 ? 1.612 10.026 -12.282 1.00 53.97 254 LEU A N 1
ATOM 1877 C CA . LEU A 1 254 ? 1.116 10.254 -10.908 1.00 53.97 254 LEU A CA 1
ATOM 1878 C C . LEU A 1 254 ? -0.406 10.319 -10.668 1.00 53.97 254 LEU A C 1
ATOM 1880 O O . LEU A 1 254 ? -0.978 11.404 -10.600 1.00 53.97 254 LEU A O 1
ATOM 1884 N N . GLY A 1 255 ? -1.001 9.163 -10.373 1.00 56.91 255 GLY A N 1
ATOM 1885 C CA . GLY A 1 255 ? -2.354 9.040 -9.832 1.00 56.91 255 GLY A CA 1
ATOM 1886 C C . GLY A 1 255 ? -3.060 7.866 -10.481 1.00 56.91 255 GLY A C 1
ATOM 1887 O O . GLY A 1 255 ? -3.470 7.974 -11.636 1.00 56.91 255 GLY A O 1
ATOM 1888 N N . PHE A 1 256 ? -3.164 6.752 -9.753 1.00 59.53 256 PHE A N 1
ATOM 1889 C CA . PHE A 1 256 ? -3.845 5.561 -10.237 1.00 59.53 256 PHE A CA 1
ATOM 1890 C C . PHE A 1 256 ? -4.876 5.098 -9.222 1.00 59.53 256 PHE A C 1
ATOM 1892 O O . PHE A 1 256 ? -4.623 5.116 -8.022 1.00 59.53 256 PHE A O 1
ATOM 1899 N N . GLY A 1 257 ? -6.057 4.767 -9.722 1.00 59.94 257 GLY A N 1
ATOM 1900 C CA . GLY A 1 257 ? -7.119 4.088 -8.994 1.00 59.94 257 GLY A CA 1
ATOM 1901 C C . GLY A 1 257 ? -7.558 2.900 -9.832 1.00 59.94 257 GLY A C 1
ATOM 1902 O O . GLY A 1 257 ? -7.295 2.865 -11.035 1.00 59.94 257 GLY A O 1
ATOM 1903 N N . HIS A 1 258 ? -8.198 1.925 -9.216 1.00 64.69 258 HIS A N 1
ATOM 1904 C CA . HIS A 1 258 ? -8.597 0.713 -9.909 1.00 64.69 258 HIS A CA 1
ATOM 1905 C C . HIS A 1 258 ? -9.980 0.269 -9.445 1.00 64.69 258 HIS A C 1
ATOM 1907 O O . HIS A 1 258 ? -10.431 0.614 -8.352 1.00 64.69 258 HIS A O 1
ATOM 1913 N N . GLY A 1 259 ? -10.683 -0.429 -10.322 1.00 66.44 259 GLY A N 1
ATOM 1914 C CA . GLY A 1 259 ? -12.069 -0.835 -10.123 1.00 66.44 259 GLY A CA 1
ATOM 1915 C C . GLY A 1 259 ? -12.630 -1.369 -11.428 1.00 66.44 259 GLY A C 1
ATOM 1916 O O . GLY A 1 259 ? -12.119 -1.029 -12.481 1.00 66.44 259 GLY A O 1
ATOM 1917 N N . ASP A 1 260 ? -13.664 -2.193 -11.374 1.00 68.50 260 ASP A N 1
ATOM 1918 C CA . ASP A 1 260 ? -14.403 -2.594 -12.574 1.00 68.50 260 ASP A CA 1
ATOM 1919 C C . ASP A 1 260 ? -15.330 -1.433 -12.989 1.00 68.50 260 ASP A C 1
ATOM 1921 O O . ASP A 1 260 ? -16.428 -1.269 -12.444 1.00 68.50 260 ASP A O 1
ATOM 1925 N N . PHE A 1 261 ? -14.838 -0.534 -13.847 1.00 76.81 261 PHE A N 1
ATOM 1926 C CA . PHE A 1 261 ? -15.546 0.687 -14.238 1.00 76.81 261 PHE A CA 1
ATOM 1927 C C . PHE A 1 261 ? -16.530 0.444 -15.390 1.00 76.81 261 PHE A C 1
ATOM 1929 O O . PHE A 1 261 ? -17.472 1.232 -15.535 1.00 76.81 261 PHE A O 1
ATOM 1936 N N . ASP A 1 262 ? -16.346 -0.604 -16.198 1.00 76.00 262 ASP A N 1
ATOM 1937 C CA . ASP A 1 262 ? -17.254 -0.962 -17.297 1.00 76.00 262 ASP A CA 1
ATOM 1938 C C . ASP A 1 262 ? -18.166 -2.176 -17.024 1.00 76.00 262 ASP A C 1
ATOM 1940 O O . ASP A 1 262 ? -19.120 -2.408 -17.778 1.00 76.00 262 ASP A O 1
ATOM 1944 N N . GLY A 1 263 ? -17.974 -2.866 -15.899 1.00 78.81 263 GLY A N 1
ATOM 1945 C CA . GLY A 1 263 ? -18.793 -3.988 -15.448 1.00 78.81 263 GLY A CA 1
ATOM 1946 C C . GLY A 1 263 ? -18.488 -5.299 -16.171 1.00 78.81 263 GLY A C 1
ATOM 1947 O O . GLY A 1 263 ? -19.362 -6.177 -16.208 1.00 78.81 263 GLY A O 1
ATOM 1948 N N . ASP A 1 264 ? -17.322 -5.425 -16.810 1.00 71.88 264 ASP A N 1
ATOM 1949 C CA . ASP A 1 264 ? -16.934 -6.619 -17.560 1.00 71.88 264 ASP A CA 1
ATOM 1950 C C . ASP A 1 264 ? -16.309 -7.724 -16.690 1.00 71.88 264 ASP A C 1
ATOM 1952 O O . ASP A 1 264 ? -16.104 -8.848 -17.165 1.00 71.88 264 ASP A O 1
ATOM 1956 N N . GLY A 1 265 ? -16.114 -7.440 -15.399 1.00 68.38 265 GLY A N 1
ATOM 1957 C CA . GLY A 1 265 ? -15.543 -8.354 -14.419 1.00 68.38 265 GLY A CA 1
ATOM 1958 C C . GLY A 1 265 ? -14.015 -8.332 -14.352 1.00 68.38 265 GLY A C 1
ATOM 1959 O O . GLY A 1 265 ? -13.460 -9.123 -13.586 1.00 68.38 265 GLY A O 1
ATOM 1960 N N . HIS A 1 266 ? -13.340 -7.461 -15.109 1.00 64.31 266 HIS A N 1
ATOM 1961 C CA . HIS A 1 266 ? -11.912 -7.173 -14.986 1.00 64.31 266 HIS A CA 1
ATOM 1962 C C . HIS A 1 266 ? -11.691 -5.827 -14.276 1.00 64.31 266 HIS A C 1
ATOM 1964 O O . HIS A 1 266 ? -12.474 -4.893 -14.405 1.00 64.31 266 HIS A O 1
ATOM 1970 N N . PHE A 1 267 ? -10.614 -5.711 -13.494 1.00 69.62 267 PHE A N 1
ATOM 1971 C CA . PHE A 1 267 ? -10.271 -4.440 -12.853 1.00 69.62 267 PHE A CA 1
ATOM 1972 C C . PHE A 1 267 ? -9.634 -3.486 -13.863 1.00 69.62 267 PHE A C 1
ATOM 1974 O O . PHE A 1 267 ? -8.573 -3.763 -14.415 1.00 69.62 267 PHE A O 1
ATOM 1981 N N . ASP A 1 268 ? -10.250 -2.329 -14.057 1.00 72.19 268 ASP A N 1
ATOM 1982 C CA . ASP A 1 268 ? -9.762 -1.268 -14.924 1.00 72.19 268 ASP A CA 1
ATOM 1983 C C . ASP A 1 268 ? -8.810 -0.326 -14.181 1.00 72.19 268 ASP A C 1
ATOM 1985 O O . ASP A 1 268 ? -8.868 -0.164 -12.960 1.00 72.19 268 ASP A O 1
ATOM 1989 N N . LEU A 1 269 ? -7.952 0.359 -14.939 1.00 76.50 269 LEU A N 1
ATOM 1990 C CA . LEU A 1 269 ? -6.931 1.262 -14.418 1.00 76.50 269 LEU A CA 1
ATOM 1991 C C . LEU A 1 269 ? -7.246 2.718 -14.761 1.00 76.50 269 LEU A C 1
ATOM 1993 O O . LEU A 1 269 ? -7.169 3.141 -15.914 1.00 76.50 269 LEU A O 1
ATOM 1997 N N . LEU A 1 270 ? -7.510 3.525 -13.744 1.00 76.31 270 LEU A N 1
ATOM 1998 C CA . LEU A 1 270 ? -7.543 4.977 -13.848 1.00 76.31 270 LEU A CA 1
ATOM 1999 C C . LEU A 1 270 ? -6.108 5.505 -13.895 1.00 76.31 270 LEU A C 1
ATOM 2001 O O . LEU A 1 270 ? -5.355 5.231 -12.976 1.00 76.31 270 LEU A O 1
ATOM 2005 N N . VAL A 1 271 ? -5.735 6.282 -14.909 1.00 76.62 271 VAL A N 1
ATOM 2006 C CA . VAL A 1 271 ? -4.423 6.920 -15.069 1.00 76.62 271 VAL A CA 1
ATOM 2007 C C . VAL A 1 271 ? -4.563 8.416 -15.299 1.00 76.62 271 VAL A C 1
ATOM 2009 O O . VAL A 1 271 ? -5.425 8.866 -16.052 1.00 76.62 271 VAL A O 1
ATOM 2012 N N . THR A 1 272 ? -3.669 9.210 -14.721 1.00 72.25 272 THR A N 1
ATOM 2013 C CA . THR A 1 272 ? -3.466 10.599 -15.146 1.00 72.25 272 THR A CA 1
ATOM 2014 C C . THR A 1 272 ? -2.291 10.705 -16.115 1.00 72.25 272 THR A C 1
ATOM 2016 O O . THR A 1 272 ? -1.262 10.048 -15.980 1.00 72.25 272 THR A O 1
ATOM 2019 N N . ARG A 1 273 ? -2.446 11.540 -17.137 1.00 68.38 273 ARG A N 1
ATOM 2020 C CA . ARG A 1 273 ? -1.456 11.856 -18.164 1.00 68.38 273 ARG A CA 1
ATOM 2021 C C . ARG A 1 273 ? -1.185 13.344 -18.144 1.00 68.38 273 ARG A C 1
ATOM 2023 O O . ARG A 1 273 ? -2.112 14.157 -18.151 1.00 68.38 273 ARG A O 1
ATOM 2030 N N . ASN A 1 274 ? 0.094 13.695 -18.124 1.00 59.62 274 ASN A N 1
ATOM 2031 C CA . ASN A 1 274 ? 0.517 15.082 -18.165 1.00 59.62 274 ASN A CA 1
ATOM 2032 C C . ASN A 1 274 ? 0.944 15.417 -19.591 1.00 59.62 274 ASN A C 1
ATOM 2034 O O . ASN A 1 274 ? 1.975 14.952 -20.074 1.00 59.62 274 ASN A O 1
ATOM 2038 N N . VAL A 1 275 ? 0.135 16.209 -20.285 1.00 52.34 275 VAL A N 1
ATOM 2039 C CA . VAL A 1 275 ? 0.420 16.597 -21.663 1.00 52.34 275 VAL A CA 1
ATOM 2040 C C . VAL A 1 275 ? 1.250 17.879 -21.630 1.00 52.34 275 VAL A C 1
ATOM 2042 O O . VAL A 1 275 ? 0.713 18.953 -21.820 1.00 52.34 275 VAL A O 1
ATOM 2045 N N . SER A 1 276 ? 2.554 17.785 -21.345 1.00 49.06 276 SER A N 1
ATOM 2046 C CA . SER A 1 276 ? 3.567 18.640 -21.994 1.00 49.06 276 SER A CA 1
ATOM 2047 C C . SER A 1 276 ? 4.988 18.290 -21.534 1.00 49.06 276 SER A C 1
ATOM 2049 O O . SER A 1 276 ? 5.490 18.793 -20.528 1.00 49.06 276 SER A O 1
ATOM 2051 N N . SER A 1 277 ? 5.708 17.514 -22.341 1.00 45.59 277 SER A N 1
ATOM 2052 C CA . SER A 1 277 ? 7.178 17.528 -22.350 1.00 45.59 277 SER A CA 1
ATOM 2053 C C . SER A 1 277 ? 7.745 18.738 -23.123 1.00 45.59 277 SER A C 1
ATOM 2055 O O . SER A 1 277 ? 8.950 18.982 -23.083 1.00 45.59 277 SER A O 1
ATOM 2057 N N . ALA A 1 278 ? 6.892 19.523 -23.801 1.00 43.09 278 ALA A N 1
ATOM 2058 C CA . ALA A 1 278 ? 7.302 20.530 -24.783 1.00 43.09 278 ALA A CA 1
ATOM 2059 C C . ALA A 1 278 ? 7.337 21.996 -24.293 1.00 43.09 278 ALA A C 1
ATOM 2061 O O . ALA A 1 278 ? 8.072 22.790 -24.875 1.00 43.09 278 ALA A O 1
ATOM 2062 N N . GLU A 1 279 ? 6.622 22.386 -23.230 1.00 46.50 279 GLU A N 1
ATOM 2063 C CA . GLU A 1 279 ? 6.474 23.810 -22.861 1.00 46.50 279 GLU A CA 1
ATOM 2064 C C . GLU A 1 279 ? 6.859 24.104 -21.405 1.00 46.50 279 GLU A C 1
ATOM 2066 O O . GLU A 1 279 ? 6.062 24.514 -20.571 1.00 46.50 279 GLU A O 1
ATOM 2071 N N . ARG A 1 280 ? 8.153 23.957 -21.100 1.00 48.69 280 ARG A N 1
ATOM 2072 C CA . ARG A 1 280 ? 8.751 24.289 -19.789 1.00 48.69 280 ARG A CA 1
ATOM 2073 C C . ARG A 1 280 ? 8.601 25.755 -19.334 1.00 48.69 280 ARG A C 1
ATOM 2075 O O . ARG A 1 280 ? 8.974 26.051 -18.204 1.00 48.69 280 ARG A O 1
ATOM 2082 N N . ASN A 1 281 ? 8.121 26.664 -20.188 1.00 46.00 281 ASN A N 1
ATOM 2083 C CA . ASN A 1 281 ? 8.203 28.119 -19.981 1.00 46.00 281 ASN A CA 1
ATOM 2084 C C . ASN A 1 281 ? 6.869 28.879 -20.176 1.00 46.00 281 ASN A C 1
ATOM 2086 O O . ASN A 1 281 ? 6.891 30.107 -20.263 1.00 46.00 281 ASN A O 1
ATOM 2090 N N . GLY A 1 282 ? 5.729 28.186 -20.269 1.00 43.69 282 GLY A N 1
ATOM 2091 C CA . GLY A 1 282 ? 4.407 28.826 -20.312 1.00 43.69 282 GLY A CA 1
ATOM 2092 C C . GLY A 1 282 ? 3.936 29.292 -18.924 1.00 43.69 282 GLY A C 1
ATOM 2093 O O . GLY A 1 282 ? 4.412 28.770 -17.910 1.00 43.69 282 GLY A O 1
ATOM 2094 N N . PRO A 1 283 ? 3.033 30.286 -18.833 1.00 40.50 283 PRO A N 1
ATOM 2095 C CA . PRO A 1 283 ? 2.429 30.662 -17.561 1.00 40.50 283 PRO A CA 1
ATOM 2096 C C . PRO A 1 283 ? 1.646 29.467 -16.989 1.00 40.50 283 PRO A C 1
ATOM 2098 O O . PRO A 1 283 ? 1.070 28.667 -17.727 1.00 40.50 283 PRO A O 1
ATOM 2101 N N . ILE A 1 284 ? 1.712 29.304 -15.660 1.00 44.62 284 ILE A N 1
ATOM 2102 C CA . ILE A 1 284 ? 1.249 28.101 -14.946 1.00 44.62 284 ILE A CA 1
ATOM 2103 C C . ILE A 1 284 ? -0.192 27.744 -15.316 1.00 44.62 284 ILE A C 1
ATOM 2105 O O . ILE A 1 284 ? -0.486 26.566 -15.394 1.00 44.62 284 ILE A O 1
ATOM 2109 N N . ASP A 1 285 ? -1.049 28.723 -15.593 1.00 43.34 285 ASP A N 1
ATOM 2110 C CA . ASP A 1 285 ? -2.461 28.588 -15.962 1.00 43.34 285 ASP A CA 1
ATOM 2111 C C . ASP A 1 285 ? -2.729 27.871 -17.302 1.00 43.34 285 ASP A C 1
ATOM 2113 O O . ASP A 1 285 ? -3.775 27.246 -17.429 1.00 43.34 285 ASP A O 1
ATOM 2117 N N . GLN A 1 286 ? -1.798 27.856 -18.263 1.00 42.34 286 GLN A N 1
ATOM 2118 C CA . GLN A 1 286 ? -1.979 27.138 -19.543 1.00 42.34 286 GLN A CA 1
ATOM 2119 C C . GLN A 1 286 ? -1.661 25.632 -19.474 1.00 42.34 286 GLN A C 1
ATOM 2121 O O . GLN A 1 286 ? -2.029 24.879 -20.376 1.00 42.34 286 GLN A O 1
ATOM 2126 N N . VAL A 1 287 ? -0.998 25.185 -18.402 1.00 46.16 287 VAL A N 1
ATOM 2127 C CA . VAL A 1 287 ? -0.560 23.790 -18.206 1.00 46.16 287 VAL A CA 1
ATOM 2128 C C . VAL A 1 287 ? -1.668 22.919 -17.585 1.00 46.16 287 VAL A C 1
ATOM 2130 O O . VAL A 1 287 ? -1.705 21.713 -17.812 1.00 46.16 287 VAL A O 1
ATOM 2133 N N . TRP A 1 288 ? -2.617 23.508 -16.841 1.00 43.69 288 TRP A N 1
ATOM 2134 C CA . TRP A 1 288 ? -3.679 22.755 -16.141 1.00 43.69 288 TRP A CA 1
ATOM 2135 C C . TRP A 1 288 ? -4.812 22.288 -17.065 1.00 43.69 288 TRP A C 1
ATOM 2137 O O . TRP A 1 288 ? -5.464 21.292 -16.760 1.00 43.69 288 TRP A O 1
ATOM 2147 N N . ASP A 1 289 ? -5.004 22.934 -18.219 1.00 48.94 289 ASP A N 1
ATOM 2148 C CA . ASP A 1 289 ? -6.080 22.598 -19.168 1.00 48.94 289 ASP A CA 1
ATOM 2149 C C . ASP A 1 289 ? -5.779 21.383 -20.058 1.00 48.94 289 ASP A C 1
ATOM 2151 O O . ASP A 1 289 ? -6.659 20.903 -20.778 1.00 48.94 289 ASP A O 1
ATOM 2155 N N . GLN A 1 290 ? -4.547 20.869 -20.009 1.00 53.59 290 GLN A N 1
ATOM 2156 C CA . GLN A 1 290 ? -4.078 19.796 -20.891 1.00 53.59 290 GLN A CA 1
ATOM 2157 C C . GLN A 1 290 ? -3.908 18.453 -20.177 1.00 53.59 290 GLN A C 1
ATOM 2159 O O . GLN A 1 290 ? -3.708 17.439 -20.839 1.00 53.59 290 GLN A O 1
ATOM 2164 N N . GLY A 1 291 ? -4.017 18.414 -18.844 1.00 61.50 291 GLY A N 1
ATOM 2165 C CA . GLY A 1 291 ? -4.020 17.161 -18.091 1.00 61.50 291 GLY A CA 1
ATOM 2166 C C . GLY A 1 291 ? -5.158 16.252 -18.555 1.00 61.50 291 GLY A C 1
ATOM 2167 O O . GLY A 1 291 ? -6.281 16.713 -18.777 1.00 61.50 291 GLY A O 1
ATOM 2168 N N . ARG A 1 292 ? -4.866 14.964 -18.725 1.00 71.06 292 ARG A N 1
ATOM 2169 C CA . ARG A 1 292 ? -5.842 13.973 -19.175 1.00 71.06 292 ARG A CA 1
ATOM 2170 C C . ARG A 1 292 ? -5.952 12.863 -18.148 1.00 71.06 292 ARG A C 1
ATOM 2172 O O . ARG A 1 292 ? -4.955 12.253 -17.799 1.00 71.06 292 ARG A O 1
ATOM 2179 N N . LEU A 1 293 ? -7.154 12.595 -17.674 1.00 75.88 293 LEU A N 1
ATOM 2180 C CA . LEU A 1 293 ? -7.470 11.410 -16.891 1.00 75.88 293 LEU A CA 1
ATOM 2181 C C . LEU A 1 293 ? -8.071 10.381 -17.848 1.00 75.88 293 LEU A C 1
ATOM 2183 O O . LEU A 1 293 ? -8.888 10.733 -18.700 1.00 75.88 293 LEU A O 1
ATOM 2187 N N . GLU A 1 294 ? -7.628 9.136 -17.772 1.00 77.38 294 GLU A N 1
ATOM 2188 C CA . GLU A 1 294 ? -8.129 8.033 -18.586 1.00 77.38 294 GLU A CA 1
ATOM 2189 C C . GLU A 1 294 ? -8.445 6.838 -17.707 1.00 77.38 294 GLU A C 1
ATOM 2191 O O . GLU A 1 294 ? -7.715 6.560 -16.768 1.00 77.38 294 GLU A O 1
ATOM 2196 N N . VAL A 1 295 ? -9.503 6.115 -18.042 1.00 79.56 295 VAL A N 1
ATOM 2197 C CA . VAL A 1 295 ? -9.741 4.766 -17.536 1.00 79.56 295 VAL A CA 1
ATOM 2198 C C . VAL A 1 295 ? -9.347 3.806 -18.647 1.00 79.56 295 VAL A C 1
ATOM 2200 O O . VAL A 1 295 ? -9.805 3.953 -19.782 1.00 79.56 295 VAL A O 1
ATOM 2203 N N . LEU A 1 296 ? -8.462 2.869 -18.341 1.00 76.75 296 LEU A N 1
ATOM 2204 C CA . LEU A 1 296 ? -7.973 1.841 -19.244 1.00 76.75 296 LEU A CA 1
ATOM 2205 C C . LEU A 1 296 ? -8.610 0.513 -18.850 1.00 76.75 296 LEU A C 1
ATOM 2207 O O . LEU A 1 296 ? -8.531 0.150 -17.683 1.00 76.75 296 LEU A O 1
ATOM 2211 N N . SER A 1 297 ? -9.183 -0.201 -19.814 1.00 73.31 297 SER A N 1
ATOM 2212 C CA . SER A 1 297 ? -9.796 -1.505 -19.581 1.00 73.31 297 SER A CA 1
ATOM 2213 C C . SER A 1 297 ? -8.783 -2.470 -18.981 1.00 73.31 297 SER A C 1
ATOM 2215 O O . SER A 1 297 ? -7.669 -2.585 -19.503 1.00 73.31 297 SER A O 1
ATOM 2217 N N . GLY A 1 298 ? -9.169 -3.178 -17.925 1.00 66.62 298 GLY A N 1
ATOM 2218 C CA . GLY A 1 298 ? -8.384 -4.269 -17.357 1.00 66.62 298 GLY A CA 1
ATOM 2219 C C . GLY A 1 298 ? -8.168 -5.385 -18.365 1.00 66.62 298 GLY A C 1
ATOM 2220 O O . GLY A 1 298 ? -7.079 -5.927 -18.476 1.00 66.62 298 GLY A O 1
ATOM 2221 N N . ARG A 1 299 ? -9.177 -5.663 -19.191 1.00 69.31 299 ARG A N 1
ATOM 2222 C CA . ARG A 1 299 ? -9.194 -6.807 -20.100 1.00 69.31 299 ARG A CA 1
ATOM 2223 C C . ARG A 1 299 ? -8.241 -6.700 -21.289 1.00 69.31 299 ARG A C 1
ATOM 2225 O O . ARG A 1 299 ? -7.646 -7.692 -21.708 1.00 69.31 299 ARG A O 1
ATOM 2232 N N . ASP A 1 300 ? -8.172 -5.532 -21.921 1.00 66.69 300 ASP A N 1
ATOM 2233 C CA . ASP A 1 300 ? -7.398 -5.334 -23.158 1.00 66.69 300 ASP A CA 1
ATOM 2234 C C . ASP A 1 300 ? -6.607 -4.018 -23.191 1.00 66.69 300 ASP A C 1
ATOM 2236 O O . ASP A 1 300 ? -5.856 -3.735 -24.135 1.00 66.69 300 ASP A O 1
ATOM 2240 N N . GLY A 1 301 ? -6.742 -3.207 -22.141 1.00 64.12 301 GLY A N 1
ATOM 2241 C CA . GLY A 1 301 ? -6.061 -1.938 -22.018 1.00 64.12 301 GLY A CA 1
ATOM 2242 C C . GLY A 1 301 ? -6.636 -0.803 -22.866 1.00 64.12 301 GLY A C 1
ATOM 2243 O O . GLY A 1 301 ? -6.016 0.270 -22.914 1.00 64.12 301 GLY A O 1
ATOM 2244 N N . ALA A 1 302 ? -7.756 -0.995 -23.563 1.00 72.56 302 ALA A N 1
ATOM 2245 C CA . ALA A 1 302 ? -8.403 0.062 -24.329 1.00 72.56 302 ALA A CA 1
ATOM 2246 C C . ALA A 1 302 ? -8.785 1.240 -23.424 1.00 72.56 302 ALA A C 1
ATOM 2248 O O . ALA A 1 302 ? -9.116 1.064 -22.260 1.00 72.56 302 ALA A O 1
ATOM 2249 N N . VAL A 1 303 ? -8.751 2.467 -23.947 1.00 81.19 303 VAL A N 1
ATOM 2250 C CA . VAL A 1 303 ? -9.273 3.617 -23.197 1.00 81.19 303 VAL A CA 1
ATOM 2251 C C . VAL A 1 303 ? -10.797 3.491 -23.147 1.00 81.19 303 VAL A C 1
ATOM 2253 O O . VAL A 1 303 ? -11.456 3.682 -24.169 1.00 81.19 303 VAL A O 1
AT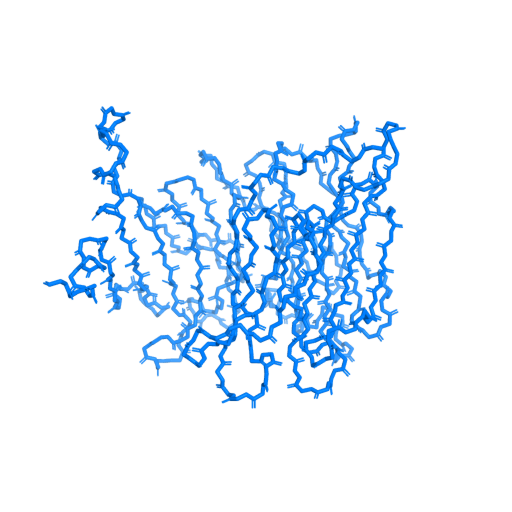OM 2256 N N . LEU A 1 304 ? -11.341 3.181 -21.972 1.00 77.81 304 LEU A N 1
ATOM 2257 C CA . LEU A 1 304 ? -12.779 3.111 -21.709 1.00 77.81 304 LEU A CA 1
ATOM 2258 C C . LEU A 1 304 ? -13.389 4.508 -21.641 1.00 77.81 304 LEU A C 1
ATOM 2260 O O . LEU A 1 304 ? -14.438 4.787 -22.221 1.00 77.81 304 LEU A O 1
ATOM 2264 N N . PHE A 1 305 ? -12.695 5.413 -20.954 1.00 81.19 305 PHE A N 1
ATOM 2265 C CA . PHE A 1 305 ? -13.147 6.778 -20.742 1.00 81.19 305 PHE A CA 1
ATOM 2266 C C . PHE A 1 305 ? -11.966 7.737 -20.625 1.00 81.19 305 PHE A C 1
ATOM 2268 O O . PHE A 1 305 ? -10.873 7.349 -20.220 1.00 81.19 305 PHE A O 1
ATOM 2275 N N . SER A 1 306 ? -12.181 9.008 -20.969 1.00 80.31 306 SER A N 1
ATOM 2276 C CA . SER A 1 306 ? -11.193 10.053 -20.745 1.00 80.31 306 SER A CA 1
ATOM 2277 C C . SER A 1 306 ? -11.829 11.402 -20.427 1.00 80.31 306 SER A C 1
ATOM 2279 O O . SER A 1 306 ? -12.784 11.810 -21.085 1.00 80.31 306 SER A O 1
ATOM 2281 N N . VAL A 1 307 ? -11.238 12.110 -19.464 1.00 75.94 307 VAL A N 1
ATOM 2282 C CA . VAL A 1 307 ? -11.507 13.518 -19.158 1.00 75.94 307 VAL A CA 1
ATOM 2283 C C . VAL A 1 307 ? -10.277 14.334 -19.514 1.00 75.94 3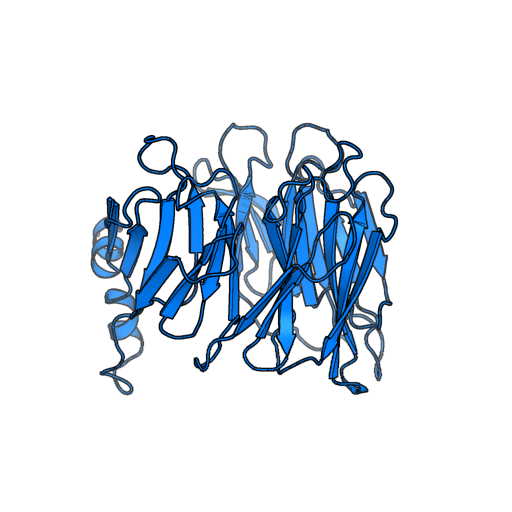07 VAL A C 1
ATOM 2285 O O . VAL A 1 307 ? -9.171 13.993 -19.095 1.00 75.94 307 VAL A O 1
ATOM 2288 N N . VAL A 1 308 ? -10.460 15.431 -20.242 1.00 74.19 308 VAL A N 1
ATOM 2289 C CA . VAL A 1 308 ? -9.404 16.422 -20.478 1.00 74.19 308 VAL A CA 1
ATOM 2290 C C . VAL A 1 308 ? -9.675 17.650 -19.605 1.00 74.19 308 VAL A C 1
ATOM 2292 O O . VAL A 1 308 ? -10.832 17.998 -19.378 1.00 74.19 308 VAL A O 1
ATOM 2295 N N . GLY A 1 309 ? -8.630 18.325 -19.117 1.00 62.06 309 GLY A N 1
ATOM 2296 C CA . GLY A 1 309 ? -8.747 19.533 -18.283 1.00 62.06 309 GLY A CA 1
ATOM 2297 C C . GLY A 1 309 ? -9.714 20.588 -18.844 1.00 62.06 309 GLY A C 1
ATOM 2298 O O . GLY A 1 309 ? -10.540 21.130 -18.110 1.00 62.06 309 GLY A O 1
ATOM 2299 N N . ALA A 1 310 ? -9.722 20.785 -20.166 1.00 63.53 310 ALA A N 1
ATOM 2300 C CA . ALA A 1 310 ? -10.664 21.675 -20.852 1.00 63.53 310 ALA A CA 1
ATOM 2301 C C . ALA A 1 310 ? -12.159 21.319 -20.652 1.00 63.53 310 ALA A C 1
ATOM 2303 O O . ALA A 1 310 ? -13.017 22.208 -20.689 1.00 63.53 310 ALA A O 1
ATOM 2304 N N . ASP A 1 311 ? -12.496 20.046 -20.426 1.00 59.97 311 ASP A N 1
ATOM 2305 C CA . ASP A 1 311 ? -13.877 19.599 -20.200 1.00 59.97 311 ASP A CA 1
ATOM 2306 C C . ASP A 1 311 ? -14.361 19.925 -18.777 1.00 59.97 311 ASP A C 1
ATOM 2308 O O . ASP A 1 311 ? -15.535 20.249 -18.584 1.00 59.97 311 ASP A O 1
ATOM 2312 N N . LEU A 1 312 ? -13.454 19.948 -17.790 1.00 53.38 312 LEU A N 1
ATOM 2313 C CA . LEU A 1 312 ? -13.754 20.327 -16.400 1.00 53.38 312 LEU A CA 1
ATOM 2314 C C . LEU A 1 312 ? -14.159 21.806 -16.270 1.00 53.38 312 LEU A C 1
ATOM 2316 O O . LEU A 1 312 ? -15.000 22.143 -15.434 1.00 53.38 312 LEU A O 1
ATOM 2320 N N . HIS A 1 313 ? -13.635 22.687 -17.129 1.00 49.72 313 HIS A N 1
ATOM 2321 C CA . HIS A 1 313 ? -14.038 24.097 -17.171 1.00 49.72 313 HIS A CA 1
ATOM 2322 C C . HIS A 1 313 ? -15.456 24.302 -17.717 1.00 49.72 313 HIS A C 1
ATOM 2324 O O . HIS A 1 313 ? -16.176 25.180 -17.241 1.00 49.72 313 HIS A O 1
ATOM 2330 N N . ARG A 1 314 ? -15.904 23.474 -18.669 1.00 49.03 314 ARG A N 1
ATOM 2331 C CA . ARG A 1 314 ? -17.265 23.567 -19.229 1.00 49.03 314 ARG A CA 1
ATOM 2332 C C . ARG A 1 314 ? -18.344 23.082 -18.265 1.00 49.03 314 ARG A C 1
ATOM 2334 O O . ARG A 1 314 ? -19.474 23.553 -18.342 1.00 49.03 314 ARG A O 1
ATOM 2341 N N . MET A 1 315 ? -18.002 22.194 -17.332 1.00 45.97 315 MET A N 1
ATOM 2342 C CA . MET A 1 315 ? -18.926 21.727 -16.292 1.00 45.97 315 MET A CA 1
ATOM 2343 C C . MET A 1 315 ? -19.183 22.767 -15.188 1.00 45.97 315 MET A C 1
ATOM 2345 O O . MET A 1 315 ? -20.092 22.575 -14.385 1.00 45.97 315 MET A O 1
ATOM 2349 N N . ARG A 1 316 ? -18.423 23.875 -15.150 1.00 41.50 316 ARG A N 1
ATOM 2350 C CA . ARG A 1 316 ? -18.635 24.973 -14.193 1.00 41.50 316 ARG A CA 1
ATOM 2351 C C . ARG A 1 316 ? -19.697 25.991 -14.592 1.00 41.50 316 ARG A C 1
ATOM 2353 O O . ARG A 1 316 ? -20.021 26.796 -13.735 1.00 41.50 316 ARG A O 1
ATOM 2360 N N . GLY A 1 317 ? -20.240 25.920 -15.812 1.00 40.59 317 GLY A N 1
ATOM 2361 C CA . GLY A 1 317 ? -21.403 26.700 -16.249 1.00 40.59 317 GLY A CA 1
ATOM 2362 C C . GLY A 1 317 ? -21.474 28.123 -15.684 1.00 40.59 317 GLY A C 1
ATOM 2363 O O . GLY A 1 317 ? -22.302 28.370 -14.811 1.00 40.59 317 GLY A O 1
ATOM 2364 N N . ASP A 1 318 ? -20.635 29.023 -16.200 1.00 40.94 318 ASP A N 1
ATOM 2365 C CA . ASP A 1 318 ? -20.955 30.457 -16.217 1.00 40.94 318 ASP A CA 1
ATOM 2366 C C . ASP A 1 318 ? -21.802 30.771 -17.462 1.00 40.94 318 ASP A C 1
ATOM 2368 O O . ASP A 1 318 ? -21.433 30.292 -18.566 1.00 40.94 318 ASP A O 1
#

Sequence (318 aa):
MYEKAPNYRRALGIGDANGDGMGDLLVADGETTRLLSGNGVRELKALPDRWGYAISAAGDIDKDGHADWLIGNPLTGERPHFSGFVQLISGRTGGVLWEERGAPDQELGWSVAGLGDSNADGWLDLAVTSVNDVQSRTVVIIVSGKDFAHLHEVSSSASGFRHGVGAAGDLDGDGCADVVFNGEAGSVLVISGRTGAGLYDLRRPLDRWGEVFDGVGDIDADGRPDVAVGSWNQVVVFSGRTGESLREIHEACLGFGHGDFDGDGHFDLLVTRNVSSAERNGPIDQVWDQGRLEVLSGRDGAVLFSVVGADLHRMRGD

Secondary structure (DSSP, 8-state):
-PPPPP---EEEEEE-SSSSSS-EEEEE-SS-EEEEETTTTEEEEEEPTT--SEEEEEESSSSSSS-EEEEEETT-S-TTS--BEEEEE-TTT--EEEEEES-SSSSBTSEEEE---SSSSSS--EEEEEEETTTTEEEEEEE-TTT--EEEEEEEE--TT---EEEEESSSSSSS-EEEEE-STTEEEEE-TTT--EEEEEE---TTTTSEEEEEE-SS-SSS-EEEEE-SSEEEEE-TTT--EEEEEET--S-EEEE-SSSSSSPEEEEEE---SS-TTS-GGGTGGG-EEEEE-TTT--EEEEEEHHHHHHTT--

Solvent-accessible surface area (backbone atoms only — not comparable to full-atom values): 16407 Å² total; per-residue (Å²): 133,86,77,80,75,74,75,54,68,47,74,45,77,37,42,32,36,84,72,81,84,44,54,16,35,40,36,31,64,49,58,47,25,36,37,26,35,52,78,79,71,37,83,74,42,83,48,68,71,73,61,51,78,12,68,27,40,30,42,48,51,86,69,81,82,27,23,14,34,35,34,7,33,21,88,35,76,54,86,97,56,26,29,12,25,37,36,35,29,35,34,73,78,65,44,78,75,44,75,50,72,30,72,60,64,26,18,12,12,60,14,35,23,28,36,44,29,21,74,68,81,84,38,33,15,34,36,39,18,12,33,24,78,92,73,38,31,32,22,41,37,32,31,36,42,79,78,63,48,77,76,40,78,48,77,35,49,43,39,77,96,43,51,51,50,33,34,27,39,34,30,85,68,82,74,24,19,18,38,31,32,47,25,40,83,39,30,29,34,28,28,37,43,64,76,61,44,79,73,43,74,55,67,51,104,48,65,58,40,49,74,43,63,42,41,40,41,34,37,86,69,80,84,29,21,15,36,38,38,24,19,65,49,30,35,36,33,26,37,32,76,75,65,46,77,75,44,77,44,72,58,23,27,84,58,74,51,65,43,56,83,84,72,83,83,34,25,15,41,35,39,27,24,58,67,66,96,82,61,95,81,64,65,75,79,71,59,60,45,44,31,30,41,34,32,24,35,20,77,80,55,48,75,73,44,73,50,46,32,60,57,62,62,63,77,64,69,130

Foldseek 3Di:
DDDQDPQDWDKDFQQQLPPPRFTWIWTRRSFWIFIFGPVVGHTPDTDDTPWALEKEWQQQLVPPPHIKMKGWQLQDDDPPFAFTKMFIARSHPRHTPDMDTGDPDGSKALYKYWEQALAPPRGTKIWIWHADPVQQKIWIFIATSVPRDTQDIDMARHDPSFRYKEWQQPLVVPPHIKIWGDHYDQWIWIARSNPRHTDDTQGDPAAAKQVDKYFAQQLAPPPTTWMWIDHAFKIWIARSHPRHTPDIDGQWHDDWDWDPPPPPPFIKIKTKGQPDPPPPDDDPVVRQQAIKIFIAHSHPRHGPDMDGSVVVVVVVPD